Protein AF-A0A7S4PZ70-F1 (afdb_monomer_lite)

Organism: NCBI:txid311494

Radius of gyration: 19.73 Å; chains: 1; bounding box: 43×44×52 Å

Structure (mmCIF, N/CA/C/O backbone):
data_AF-A0A7S4PZ70-F1
#
_entry.id   AF-A0A7S4PZ70-F1
#
loop_
_atom_site.group_PDB
_atom_site.id
_atom_site.type_symbol
_atom_site.label_atom_id
_atom_site.label_alt_id
_atom_site.label_comp_id
_atom_site.label_asym_id
_atom_site.label_entity_id
_atom_site.label_seq_id
_atom_site.pdbx_PDB_ins_code
_atom_site.Cartn_x
_atom_site.Cartn_y
_atom_site.Cartn_z
_atom_site.occupancy
_atom_site.B_iso_or_equiv
_atom_site.auth_seq_id
_atom_site.auth_comp_id
_atom_site.auth_asym_id
_atom_site.auth_atom_id
_atom_site.pdbx_PDB_model_num
ATOM 1 N N . GLY A 1 1 ? 4.748 4.914 18.100 1.00 50.88 1 GLY A N 1
ATOM 2 C CA . GLY A 1 1 ? 3.727 4.540 19.095 1.00 50.88 1 GLY A CA 1
ATOM 3 C C . GLY A 1 1 ? 2.421 5.186 18.699 1.00 50.88 1 GLY A C 1
ATOM 4 O O . GLY A 1 1 ? 2.464 6.245 18.084 1.00 50.88 1 GLY A O 1
ATOM 5 N N . LEU A 1 2 ? 1.289 4.547 18.990 1.00 64.81 2 LEU A N 1
ATOM 6 C CA . LEU A 1 2 ? -0.028 5.144 18.752 1.00 64.81 2 LEU A CA 1
ATOM 7 C C . LEU A 1 2 ? -0.213 6.399 19.630 1.00 64.81 2 LEU A C 1
ATOM 9 O O . LEU A 1 2 ? 0.451 6.546 20.657 1.00 64.81 2 LEU A O 1
ATOM 13 N N . ALA A 1 3 ? -1.055 7.336 19.184 1.00 71.44 3 ALA A N 1
ATOM 14 C CA . ALA A 1 3 ? -1.253 8.615 19.865 1.00 71.44 3 ALA A CA 1
ATOM 15 C C . ALA A 1 3 ? -1.876 8.422 21.256 1.00 71.44 3 ALA A C 1
ATOM 17 O O . ALA A 1 3 ? -2.828 7.655 21.398 1.00 71.44 3 ALA A O 1
ATOM 18 N N . THR A 1 4 ? -1.390 9.158 22.259 1.00 78.38 4 THR A N 1
ATOM 19 C CA . THR A 1 4 ? -1.883 9.088 23.644 1.00 78.38 4 THR A CA 1
ATOM 20 C C . THR A 1 4 ? -2.514 10.400 24.102 1.00 78.38 4 THR A C 1
ATOM 22 O O . THR A 1 4 ? -1.990 11.471 23.805 1.00 78.38 4 THR A O 1
ATOM 25 N N . VAL A 1 5 ? -3.588 10.315 24.889 1.00 80.81 5 VAL A N 1
ATOM 26 C CA . VAL A 1 5 ? -4.271 11.444 25.542 1.00 80.81 5 VAL A CA 1
ATOM 27 C C . VAL A 1 5 ? -4.485 11.086 27.014 1.00 80.81 5 VAL A C 1
ATOM 29 O O . VAL A 1 5 ? -5.063 10.042 27.321 1.00 80.81 5 VAL A O 1
ATOM 32 N N . ASP A 1 6 ? -3.990 11.925 27.926 1.00 87.06 6 ASP A N 1
ATOM 33 C CA . ASP A 1 6 ? -4.005 11.704 29.384 1.00 87.06 6 ASP A CA 1
ATOM 34 C C . ASP A 1 6 ? -3.448 10.333 29.816 1.00 87.06 6 ASP A C 1
ATOM 36 O O . ASP A 1 6 ? -4.022 9.645 30.660 1.00 87.06 6 ASP A O 1
ATOM 40 N N . GLY A 1 7 ? -2.359 9.882 29.188 1.00 82.56 7 GLY A N 1
ATOM 41 C CA . GLY A 1 7 ? -1.725 8.598 29.515 1.00 82.56 7 GLY A CA 1
ATOM 42 C C . GLY A 1 7 ? -2.469 7.349 29.022 1.00 82.56 7 GLY A C 1
ATOM 43 O O . GLY A 1 7 ? -2.030 6.240 29.311 1.00 82.56 7 GLY A O 1
ATOM 44 N N . LYS A 1 8 ? -3.559 7.498 28.257 1.00 82.50 8 LYS A N 1
ATOM 45 C CA . LYS A 1 8 ? -4.256 6.398 27.567 1.00 82.50 8 LYS A CA 1
ATOM 46 C C . LYS A 1 8 ? -4.066 6.497 26.061 1.00 82.50 8 LYS A C 1
ATOM 48 O O . LYS A 1 8 ? -3.906 7.593 25.528 1.00 82.50 8 LYS A O 1
ATOM 53 N N . GLN A 1 9 ? -4.134 5.372 25.356 1.00 82.50 9 GLN A N 1
ATOM 54 C CA . GLN A 1 9 ? -4.137 5.381 23.895 1.00 82.50 9 GLN A CA 1
ATOM 55 C C . GLN A 1 9 ? -5.416 6.052 23.375 1.00 82.50 9 GLN A C 1
ATOM 57 O O . GLN A 1 9 ? -6.501 5.844 23.921 1.00 82.50 9 GLN A O 1
ATOM 62 N N . LEU A 1 10 ? -5.316 6.825 22.294 1.00 82.31 10 LEU A N 1
ATOM 63 C CA . LEU A 1 10 ? -6.430 7.587 21.723 1.00 82.31 10 LEU A CA 1
ATOM 64 C C . LEU A 1 10 ? -7.646 6.693 21.443 1.00 82.31 10 LEU A C 1
ATOM 66 O O . LEU A 1 10 ? -8.767 7.062 21.775 1.00 82.31 10 LEU A O 1
ATOM 70 N N . TYR A 1 11 ? -7.436 5.485 20.911 1.00 80.81 11 TYR A N 1
ATOM 71 C CA . TYR A 1 11 ? -8.533 4.550 20.644 1.00 80.81 11 TYR A CA 1
ATOM 72 C C . TYR A 1 11 ? -9.255 4.088 21.922 1.00 80.81 11 TYR A C 1
ATOM 74 O O . TYR A 1 11 ? -10.450 3.821 21.867 1.00 80.81 11 TYR A O 1
ATOM 82 N N . GLN A 1 12 ? -8.570 4.027 23.070 1.00 85.06 12 GLN A N 1
ATOM 83 C CA . GLN A 1 12 ? -9.193 3.687 24.356 1.00 85.06 12 GLN A CA 1
ATOM 84 C C . GLN A 1 12 ? -10.113 4.817 24.815 1.00 85.06 12 GLN A C 1
ATOM 86 O O . GLN A 1 12 ? -11.241 4.567 25.225 1.00 85.06 12 GLN A O 1
ATOM 91 N N . LYS A 1 13 ? -9.679 6.073 24.661 1.00 86.12 13 LYS A N 1
ATOM 92 C CA . LYS A 1 13 ? -10.522 7.245 24.937 1.00 86.12 13 LYS A CA 1
ATOM 93 C C . LYS A 1 13 ? -11.748 7.299 24.020 1.00 86.12 13 LYS A C 1
ATOM 95 O O . LYS A 1 13 ? -12.827 7.650 24.474 1.00 86.12 13 LYS A O 1
ATOM 100 N N . VAL A 1 14 ? -11.609 6.906 22.752 1.00 85.56 14 VAL A N 1
ATOM 101 C CA . VAL A 1 14 ? -12.745 6.796 21.817 1.00 85.56 14 VAL A CA 1
ATOM 102 C C . VAL A 1 14 ? -13.730 5.706 22.252 1.00 85.56 14 VAL A C 1
ATOM 104 O O . VAL A 1 14 ? -14.935 5.895 22.145 1.00 85.56 14 VAL A O 1
ATOM 107 N N . GLN A 1 15 ? -13.253 4.584 22.794 1.00 87.31 15 GLN A N 1
ATOM 108 C CA . GLN A 1 15 ? -14.145 3.549 23.337 1.00 87.31 15 GLN A CA 1
ATOM 109 C C . GLN A 1 15 ? -14.934 4.042 24.551 1.00 87.31 15 GLN A C 1
ATOM 111 O O . GLN A 1 15 ? -16.101 3.688 24.703 1.00 87.31 15 GLN A O 1
ATOM 116 N N . GLU A 1 16 ? -14.324 4.875 25.398 1.00 89.88 16 GLU A N 1
ATOM 117 C CA . GLU A 1 16 ? -14.974 5.448 26.584 1.00 89.88 16 GLU A CA 1
ATOM 118 C C . GLU A 1 16 ? -16.173 6.346 26.233 1.00 89.88 16 GLU A C 1
ATOM 120 O O . GLU A 1 16 ? -17.074 6.497 27.055 1.00 89.88 16 GLU A O 1
ATOM 125 N N . THR A 1 17 ? -16.244 6.891 25.012 1.00 87.50 17 THR A N 1
ATOM 126 C CA . THR A 1 17 ? -17.406 7.670 24.544 1.00 87.50 17 THR A CA 1
ATOM 127 C C . THR A 1 17 ? -18.543 6.801 23.991 1.00 87.50 1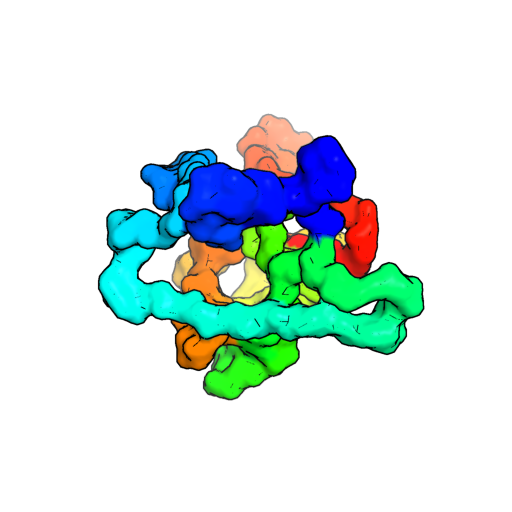7 THR A C 1
ATOM 129 O O . THR A 1 17 ? -19.578 7.328 23.587 1.00 87.50 17 THR A O 1
ATOM 132 N N . GLY A 1 18 ? -18.371 5.474 23.953 1.00 87.88 18 GLY A N 1
ATOM 133 C CA . GLY A 1 18 ? -19.313 4.532 23.340 1.00 87.88 18 GLY A CA 1
ATOM 134 C C . GLY A 1 18 ? -19.147 4.373 21.824 1.00 87.88 18 GLY A C 1
ATOM 135 O O . GLY A 1 18 ? -19.887 3.607 21.204 1.00 87.88 18 GLY A O 1
ATOM 136 N N . ALA A 1 19 ? -18.178 5.059 21.210 1.00 86.69 19 ALA A N 1
ATOM 137 C CA . ALA A 1 19 ? -17.861 4.908 19.795 1.00 86.69 19 ALA A CA 1
ATOM 138 C C . ALA A 1 19 ? -17.009 3.654 19.528 1.00 86.69 19 ALA A C 1
ATOM 140 O O . ALA A 1 19 ? -16.246 3.178 20.373 1.00 86.69 19 ALA A O 1
ATOM 141 N N . LYS A 1 20 ? -17.108 3.108 18.310 1.00 88.38 20 LYS A N 1
ATOM 142 C CA . LYS A 1 20 ? -16.241 1.999 17.889 1.00 88.38 20 LYS A CA 1
ATOM 143 C C . LYS A 1 20 ? -14.795 2.504 17.736 1.00 88.38 20 LYS A C 1
ATOM 145 O O . LYS A 1 20 ? -14.594 3.571 17.160 1.00 88.38 20 LYS A O 1
ATOM 150 N N . PRO A 1 21 ? -13.776 1.733 18.155 1.00 86.00 21 PRO A N 1
ATOM 151 C CA . PRO A 1 21 ? -12.355 2.089 18.030 1.00 86.00 21 PRO A CA 1
ATOM 152 C C . PRO A 1 21 ? -11.830 1.901 16.596 1.00 86.00 21 PRO A C 1
ATOM 154 O O . PRO A 1 21 ? -10.794 1.279 16.379 1.00 86.00 21 PRO A O 1
ATOM 157 N N . ILE A 1 22 ? -12.576 2.364 15.600 1.00 87.62 22 ILE A N 1
ATOM 158 C CA . ILE A 1 22 ? -12.203 2.279 14.190 1.00 87.62 22 ILE A CA 1
ATOM 159 C C . ILE A 1 22 ? -11.925 3.695 13.721 1.00 87.62 22 ILE A C 1
ATOM 161 O O . ILE A 1 22 ? -12.668 4.617 14.052 1.00 87.62 22 ILE A O 1
ATOM 165 N N . PHE A 1 23 ? -10.871 3.865 12.940 1.00 87.25 23 PHE A N 1
ATOM 166 C CA . PHE A 1 23 ? -10.647 5.087 12.193 1.00 87.25 23 PHE A CA 1
ATOM 167 C C . PHE A 1 23 ? -10.434 4.731 10.725 1.00 87.25 23 PHE A C 1
ATOM 169 O O . PHE A 1 23 ? -9.838 3.702 10.406 1.00 87.25 23 PHE A O 1
ATOM 176 N N . THR A 1 24 ? -10.941 5.580 9.842 1.00 88.75 24 THR A N 1
ATOM 177 C CA . THR A 1 24 ? -10.854 5.391 8.395 1.00 88.75 24 THR A CA 1
ATOM 178 C C . THR A 1 24 ? -10.304 6.658 7.773 1.00 88.75 24 THR A C 1
ATOM 180 O O . THR A 1 24 ? -10.864 7.732 7.977 1.00 88.75 24 THR A O 1
ATOM 183 N N . LEU A 1 25 ? -9.225 6.532 7.006 1.00 87.56 25 LEU A N 1
ATOM 184 C CA . LEU A 1 25 ? -8.717 7.601 6.153 1.00 87.56 25 LEU A CA 1
ATOM 185 C C . LEU A 1 25 ? -9.283 7.396 4.751 1.00 87.56 25 LEU A C 1
ATOM 187 O O . LEU A 1 25 ? -8.933 6.431 4.074 1.00 87.56 25 LEU A O 1
ATOM 191 N N . ALA A 1 26 ? -10.194 8.273 4.347 1.00 85.81 26 ALA A N 1
ATOM 192 C CA . ALA A 1 26 ? -10.862 8.218 3.056 1.00 85.81 26 ALA A CA 1
ATOM 193 C C . ALA A 1 26 ? -10.349 9.362 2.169 1.00 85.81 26 ALA A C 1
ATOM 195 O O . ALA A 1 26 ? -10.495 10.524 2.551 1.00 85.81 26 ALA A O 1
ATOM 196 N N . PRO A 1 27 ? -9.759 9.082 0.996 1.00 77.81 27 PRO A N 1
ATOM 197 C CA . PRO A 1 27 ? -9.453 10.124 0.023 1.00 77.81 27 PRO A CA 1
ATOM 198 C C . PRO A 1 27 ? -10.749 10.793 -0.450 1.00 77.81 27 PRO A C 1
ATOM 200 O O . PRO A 1 27 ? -11.696 10.104 -0.826 1.00 77.81 27 PRO A O 1
ATOM 203 N N . THR A 1 28 ? -10.794 12.124 -0.454 1.00 76.44 28 THR A N 1
ATOM 204 C CA . THR A 1 28 ? -11.951 12.907 -0.935 1.00 76.44 28 THR A CA 1
ATOM 205 C C . THR A 1 28 ? -11.661 13.667 -2.226 1.00 76.44 28 THR A C 1
ATOM 207 O O . THR A 1 28 ? -12.578 14.198 -2.846 1.00 76.44 28 THR A O 1
ATOM 210 N N . GLY A 1 29 ? -10.400 13.694 -2.665 1.00 67.94 29 GLY A N 1
ATOM 211 C CA . GLY A 1 29 ? -9.970 14.362 -3.887 1.00 67.94 29 GLY A CA 1
ATOM 212 C C . GLY A 1 29 ? -8.459 14.274 -4.102 1.00 67.94 29 GLY A C 1
ATOM 213 O O . GLY A 1 29 ? -7.744 13.552 -3.403 1.00 67.94 29 GLY A O 1
ATOM 214 N N . LEU A 1 30 ? -7.948 15.032 -5.075 1.00 63.94 30 LEU A N 1
ATOM 215 C CA . LEU A 1 30 ? -6.508 15.166 -5.306 1.00 63.94 30 LEU A CA 1
ATOM 216 C C . LEU A 1 30 ? -5.866 15.895 -4.116 1.00 63.94 30 LEU A C 1
ATOM 218 O O . LEU A 1 30 ? -5.975 17.112 -4.015 1.00 63.94 30 LEU A O 1
ATOM 222 N N . ARG A 1 31 ? -5.146 15.147 -3.266 1.00 68.38 31 ARG A N 1
ATOM 223 C CA . ARG A 1 31 ? -4.450 15.629 -2.049 1.00 68.38 31 ARG A CA 1
ATOM 224 C C . ARG A 1 31 ? -5.355 16.014 -0.876 1.00 68.38 31 ARG A C 1
ATOM 226 O O . ARG A 1 31 ? -4.889 16.665 0.054 1.00 68.38 31 ARG A O 1
ATOM 233 N N . GLU A 1 32 ? -6.605 15.575 -0.892 1.00 77.56 32 GLU A N 1
ATOM 234 C CA . GLU A 1 32 ? -7.534 15.759 0.222 1.00 77.56 32 GLU A CA 1
ATOM 235 C C . GLU A 1 32 ? -7.982 14.401 0.757 1.00 77.56 32 GLU A C 1
ATOM 237 O O . GLU A 1 32 ? -8.240 13.467 -0.009 1.00 77.56 32 GLU A O 1
ATOM 242 N N . ALA A 1 33 ? -8.066 14.291 2.079 1.00 82.94 33 ALA A N 1
ATOM 243 C CA . ALA A 1 33 ? -8.563 13.108 2.757 1.00 82.94 33 ALA A CA 1
ATOM 244 C C . ALA A 1 33 ? -9.305 13.500 4.034 1.00 82.94 33 ALA A C 1
ATOM 246 O O . ALA A 1 33 ? -8.956 14.476 4.701 1.00 82.94 33 ALA A O 1
ATOM 247 N N . THR A 1 34 ? -10.300 12.702 4.399 1.00 86.62 34 THR A N 1
ATOM 248 C CA . THR A 1 34 ? -11.038 12.816 5.655 1.00 86.62 34 THR A CA 1
ATOM 249 C C . THR A 1 34 ? -10.678 11.671 6.588 1.00 86.62 34 THR A C 1
ATOM 251 O O . THR A 1 34 ? -10.520 10.521 6.176 1.00 86.62 34 THR A O 1
ATOM 254 N N . LEU A 1 35 ? -10.573 11.988 7.878 1.00 86.94 35 LEU A N 1
ATOM 255 C CA . LEU A 1 35 ? -10.469 11.004 8.948 1.00 86.94 35 LEU A CA 1
ATOM 256 C C . LEU A 1 35 ? -11.858 10.797 9.558 1.00 86.94 35 LEU A C 1
ATOM 258 O O . LEU A 1 35 ? -12.396 11.693 10.204 1.00 86.94 35 LEU A O 1
ATOM 262 N N . HIS A 1 36 ? -12.428 9.613 9.369 1.00 87.19 36 HIS A N 1
ATOM 263 C CA . HIS A 1 36 ? -13.675 9.198 10.004 1.00 87.19 36 HIS A CA 1
ATOM 264 C C . HIS A 1 36 ? -13.375 8.384 11.257 1.00 87.19 36 HIS A C 1
ATOM 266 O O . HIS A 1 36 ? -12.448 7.576 11.265 1.00 87.19 36 HIS A O 1
ATOM 272 N N . MET A 1 37 ? -14.178 8.568 12.301 1.00 86.81 37 MET A N 1
ATOM 273 C CA . MET A 1 37 ? -14.070 7.839 13.562 1.00 86.81 37 MET A CA 1
ATOM 274 C C . MET A 1 37 ? -15.339 7.016 13.789 1.00 86.81 37 MET A C 1
ATOM 276 O O . MET A 1 37 ? -16.446 7.509 13.604 1.00 86.81 37 MET A O 1
ATOM 280 N N . GLY A 1 38 ? -15.182 5.759 14.198 1.00 87.94 38 GLY A N 1
ATOM 281 C CA . GLY A 1 38 ? -16.275 4.848 14.537 1.00 87.94 38 GLY A CA 1
ATOM 282 C C . GLY A 1 38 ? -16.843 4.036 13.374 1.00 87.94 38 GLY A C 1
ATOM 283 O O . GLY A 1 38 ? -17.558 3.060 13.613 1.00 87.94 38 GLY A O 1
ATOM 284 N N . GLU A 1 39 ? -16.510 4.374 12.130 1.00 89.25 39 GLU A N 1
ATOM 285 C CA . GLU A 1 39 ? -17.089 3.729 10.953 1.00 89.25 39 GLU A CA 1
ATOM 286 C C . GLU A 1 39 ? -16.168 3.721 9.727 1.00 89.25 39 GLU A C 1
ATOM 288 O O . GLU A 1 39 ? -15.192 4.469 9.638 1.00 89.25 39 GLU A O 1
ATOM 293 N N . VAL A 1 40 ? -16.519 2.857 8.769 1.00 90.56 40 VAL A N 1
ATOM 294 C CA . VAL A 1 40 ? -15.989 2.861 7.401 1.00 90.56 40 VAL A CA 1
ATOM 295 C C . VAL A 1 40 ? -17.096 3.429 6.500 1.00 90.56 40 VAL A C 1
ATOM 297 O O . VAL A 1 40 ? -18.113 2.749 6.312 1.00 90.56 40 VAL A O 1
ATOM 300 N N . PRO A 1 41 ? -16.961 4.659 5.972 1.00 89.94 41 PRO A N 1
ATOM 301 C CA . PRO A 1 41 ? -18.031 5.317 5.227 1.00 89.94 41 PRO A CA 1
ATOM 302 C C . PRO A 1 41 ? -18.350 4.536 3.951 1.00 89.94 41 PRO A C 1
ATOM 304 O O . PRO A 1 41 ? -17.477 4.317 3.120 1.00 89.94 41 PRO A O 1
ATOM 307 N N . LYS A 1 42 ? -19.610 4.136 3.741 1.00 88.06 42 LYS A N 1
ATOM 308 C CA . LYS A 1 42 ? -19.997 3.322 2.566 1.00 88.06 42 LYS A CA 1
ATOM 309 C C . LYS A 1 42 ? -19.703 3.990 1.217 1.00 88.06 42 LYS A C 1
ATOM 311 O O . LYS A 1 42 ? -19.554 3.288 0.229 1.00 88.06 42 LYS A O 1
ATOM 316 N N . GLY A 1 43 ? -19.642 5.322 1.178 1.00 87.25 43 GLY A N 1
ATOM 317 C CA . GLY A 1 43 ? -19.328 6.086 -0.031 1.00 87.25 43 GLY A CA 1
ATOM 318 C C . GLY A 1 43 ? -17.833 6.215 -0.336 1.00 87.25 43 GLY A C 1
ATOM 319 O O . GLY A 1 43 ? -17.494 6.783 -1.366 1.00 87.25 43 GLY A O 1
ATOM 320 N N . SER A 1 44 ? -16.938 5.729 0.534 1.00 85.44 44 SER A N 1
ATOM 321 C CA . SER A 1 44 ? -15.487 5.863 0.343 1.00 85.44 44 SER A CA 1
ATOM 322 C C . SER A 1 44 ? -14.835 4.663 -0.352 1.00 85.44 44 SER A C 1
ATOM 324 O O . SER A 1 44 ? -13.610 4.617 -0.451 1.00 85.44 44 SER A O 1
ATOM 326 N N . TYR A 1 45 ? -15.613 3.658 -0.766 1.00 86.12 45 TYR A N 1
ATOM 327 C CA . TYR A 1 45 ? -15.111 2.447 -1.415 1.00 86.12 45 TYR A CA 1
ATOM 328 C C . TYR A 1 45 ? -16.171 1.803 -2.318 1.00 86.12 45 TYR A C 1
ATOM 330 O O . TYR A 1 45 ? -17.368 1.876 -2.049 1.00 86.12 45 TYR A O 1
ATOM 338 N N . GLU A 1 46 ? -15.721 1.108 -3.363 1.00 88.25 46 GLU A N 1
ATOM 339 C CA . GLU A 1 46 ? -16.605 0.340 -4.244 1.00 88.25 46 GLU A CA 1
ATOM 340 C C . GLU A 1 46 ? -17.218 -0.874 -3.518 1.00 88.25 46 GLU A C 1
ATOM 342 O O . GLU A 1 46 ? -16.510 -1.563 -2.769 1.00 88.25 46 GLU A O 1
ATOM 347 N N . PRO A 1 47 ? -18.496 -1.221 -3.744 1.00 89.31 47 PRO A N 1
ATOM 348 C CA . PRO A 1 47 ? -19.103 -2.412 -3.153 1.00 89.31 47 PRO A CA 1
ATOM 349 C C . PRO A 1 47 ? -18.279 -3.686 -3.406 1.00 89.31 47 PRO A C 1
ATOM 351 O O . PRO A 1 47 ? -17.857 -3.969 -4.524 1.00 89.31 47 PRO A O 1
ATOM 354 N N . GLY A 1 48 ? -18.018 -4.462 -2.348 1.00 87.94 48 GLY A N 1
ATOM 355 C CA . GLY A 1 48 ? -17.201 -5.682 -2.432 1.00 87.94 48 GLY A CA 1
ATOM 356 C C . GLY A 1 48 ? -15.699 -5.438 -2.646 1.00 87.94 48 GLY A C 1
ATOM 357 O O . GLY A 1 48 ? -14.959 -6.383 -2.928 1.00 87.94 48 GLY A O 1
ATOM 358 N N . SER A 1 49 ? -15.225 -4.191 -2.532 1.00 86.12 49 SER A N 1
ATOM 359 C CA . SER A 1 49 ? -13.798 -3.860 -2.645 1.00 86.12 49 SER A CA 1
ATOM 360 C C . SER A 1 49 ? -13.027 -3.898 -1.322 1.00 86.12 49 SER A C 1
ATOM 362 O O . SER A 1 49 ? -11.819 -4.134 -1.333 1.00 86.12 49 SER A O 1
ATOM 364 N N . LEU A 1 50 ? -13.729 -3.733 -0.196 1.00 90.31 50 LEU A N 1
ATOM 365 C CA . LEU A 1 50 ? -13.150 -3.738 1.145 1.00 90.31 50 LEU A CA 1
ATOM 366 C C . LEU A 1 50 ? -12.663 -5.139 1.539 1.00 90.31 50 LEU A C 1
ATOM 368 O O . LEU A 1 50 ? -13.415 -6.112 1.467 1.00 90.31 50 LEU A O 1
ATOM 372 N N . VAL A 1 51 ? -11.419 -5.222 2.006 1.00 91.25 51 VAL A N 1
ATOM 373 C CA . VAL A 1 51 ? -10.814 -6.441 2.555 1.00 91.25 51 VAL A CA 1
ATOM 374 C C . VAL A 1 51 ? -10.235 -6.155 3.931 1.00 91.25 51 VAL A C 1
ATOM 376 O O . VAL A 1 51 ? -9.715 -5.068 4.178 1.00 91.25 51 VAL A O 1
ATOM 379 N N . TRP A 1 52 ? -10.310 -7.144 4.815 1.00 90.75 52 TRP A N 1
ATOM 380 C CA . TRP A 1 52 ? -9.716 -7.088 6.145 1.00 90.75 52 TRP A CA 1
ATOM 381 C C . TRP A 1 52 ? -8.493 -7.994 6.193 1.00 90.75 52 TRP A C 1
ATOM 383 O O . TRP A 1 52 ? -8.487 -9.076 5.603 1.00 90.75 52 TRP A O 1
ATOM 393 N N . VAL A 1 53 ? -7.455 -7.540 6.887 1.00 89.75 53 VAL A N 1
ATOM 394 C CA . VAL A 1 53 ? -6.241 -8.315 7.140 1.00 89.75 53 VAL A CA 1
ATOM 395 C C . VAL A 1 53 ? -5.959 -8.261 8.626 1.00 89.75 53 VAL A C 1
ATOM 397 O O . VAL A 1 53 ? -5.978 -7.183 9.222 1.00 89.75 53 VAL A O 1
ATOM 400 N N . ASP A 1 54 ? -5.682 -9.419 9.210 1.00 87.38 54 ASP A N 1
ATOM 401 C CA . ASP A 1 54 ? -5.298 -9.492 10.608 1.00 87.38 54 ASP A CA 1
ATOM 402 C C . ASP A 1 54 ? -3.911 -8.874 10.797 1.00 87.38 54 ASP A C 1
ATOM 404 O O . ASP A 1 54 ? -2.927 -9.301 10.189 1.00 87.38 54 AS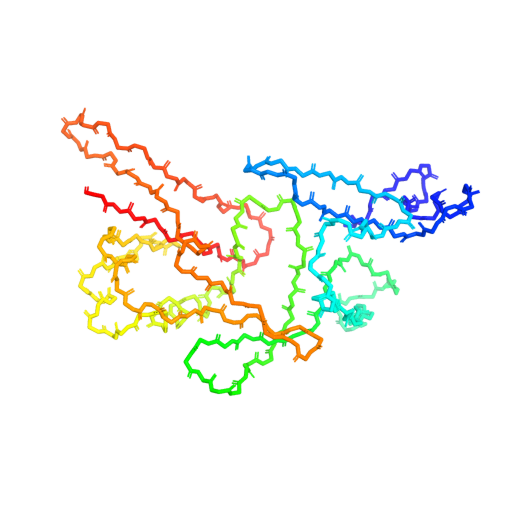P A O 1
ATOM 408 N N . ALA A 1 55 ? -3.836 -7.858 11.657 1.00 80.81 55 ALA A N 1
ATOM 409 C CA . ALA A 1 55 ? -2.572 -7.296 12.107 1.00 80.81 55 ALA A CA 1
ATOM 410 C C . ALA A 1 55 ? -1.994 -8.206 13.208 1.00 80.81 55 ALA A C 1
ATOM 412 O O . ALA A 1 55 ? -2.598 -8.305 14.288 1.00 80.81 55 ALA A O 1
ATOM 413 N N . PRO A 1 56 ? -0.866 -8.899 12.964 1.00 74.06 56 PRO A N 1
ATOM 414 C CA . PRO A 1 56 ? -0.286 -9.791 13.949 1.00 74.06 56 PRO A CA 1
ATOM 415 C C . PRO A 1 56 ? 0.181 -8.999 15.179 1.00 74.06 56 PRO A C 1
ATOM 417 O O . PRO A 1 56 ? 0.533 -7.819 15.076 1.00 74.06 56 PRO A O 1
ATOM 420 N N . PRO A 1 57 ? 0.196 -9.626 16.365 1.00 67.31 57 PRO A N 1
ATOM 421 C CA . PRO A 1 57 ? 0.906 -9.061 17.504 1.00 67.31 57 PRO A CA 1
ATOM 422 C C . PRO A 1 57 ? 2.394 -8.881 17.156 1.00 67.31 57 PRO A C 1
ATOM 424 O O . PRO A 1 57 ? 2.938 -9.628 16.342 1.00 67.31 57 PRO A O 1
ATOM 427 N N . ARG A 1 58 ? 3.046 -7.884 17.769 1.00 59.31 58 ARG A N 1
ATOM 428 C CA . ARG A 1 58 ? 4.493 -7.664 17.629 1.00 59.31 58 ARG A CA 1
ATOM 429 C C . ARG A 1 58 ? 5.246 -8.952 17.984 1.00 59.31 58 ARG A C 1
ATOM 431 O O . ARG A 1 58 ? 4.887 -9.602 18.966 1.00 59.31 58 ARG A O 1
ATOM 438 N N . ASP A 1 59 ? 6.264 -9.302 17.196 1.00 55.28 59 ASP A N 1
ATOM 439 C CA . ASP A 1 59 ? 7.107 -10.465 17.475 1.00 55.28 59 ASP A CA 1
ATOM 440 C C . ASP A 1 59 ? 7.788 -10.280 18.850 1.00 55.28 59 ASP A C 1
ATOM 442 O O . ASP A 1 59 ? 8.520 -9.301 19.044 1.00 55.28 59 ASP A O 1
ATOM 446 N N . PRO A 1 60 ? 7.550 -11.175 19.829 1.00 50.66 60 PRO A N 1
ATOM 447 C CA . PRO A 1 60 ? 8.173 -11.093 21.148 1.00 50.66 60 PRO A CA 1
ATOM 448 C C . PRO A 1 60 ? 9.707 -11.228 21.116 1.00 50.66 60 PRO A C 1
ATOM 450 O O . PRO A 1 60 ? 10.358 -10.932 22.120 1.00 50.66 60 PRO A O 1
ATOM 453 N N . HIS A 1 61 ? 10.304 -11.640 19.993 1.00 51.88 61 HIS A N 1
ATOM 454 C CA . HIS A 1 61 ? 11.753 -11.729 19.815 1.00 51.88 61 HIS A CA 1
ATOM 455 C C . HIS A 1 61 ? 12.433 -10.390 19.461 1.00 51.88 61 HIS A C 1
ATOM 457 O O . HIS A 1 61 ? 13.658 -10.306 19.529 1.00 51.88 61 HIS A O 1
ATOM 463 N N . GLU A 1 62 ? 11.681 -9.317 19.178 1.00 53.97 62 GLU A N 1
ATOM 464 C CA . GLU A 1 62 ? 12.214 -7.968 18.887 1.00 53.97 62 GLU A CA 1
ATOM 465 C C . GLU A 1 62 ? 12.413 -7.075 20.134 1.00 53.97 62 GLU A C 1
ATOM 467 O O . GLU A 1 62 ? 12.304 -5.844 20.070 1.00 53.97 62 GLU A O 1
ATOM 472 N N . GLY A 1 63 ? 12.729 -7.682 21.279 1.00 44.25 63 GLY A N 1
ATOM 473 C CA . GLY A 1 63 ? 13.078 -6.976 22.515 1.00 44.25 63 GLY A CA 1
ATOM 474 C C . GLY A 1 63 ? 11.960 -6.959 23.559 1.00 44.25 63 GLY A C 1
ATOM 475 O O . GLY A 1 63 ? 10.780 -6.787 23.262 1.00 44.25 63 GLY A O 1
ATOM 476 N N . ALA A 1 64 ? 12.366 -7.175 24.811 1.00 42.41 64 ALA A N 1
ATOM 477 C CA . ALA A 1 64 ? 11.490 -7.400 25.949 1.00 42.41 64 ALA A CA 1
ATOM 478 C C . ALA A 1 64 ? 10.667 -6.160 26.332 1.00 42.41 64 ALA A C 1
ATOM 480 O O . ALA A 1 64 ? 11.211 -5.072 26.508 1.00 42.41 64 ALA A O 1
ATOM 481 N N . GLY A 1 65 ? 9.372 -6.377 26.577 1.00 42.38 65 GLY A N 1
ATOM 482 C CA . GLY A 1 65 ? 8.553 -5.464 27.375 1.00 42.38 65 GLY A CA 1
ATOM 483 C C . GLY A 1 65 ? 7.446 -4.742 26.618 1.00 42.38 65 GLY A C 1
ATOM 484 O O . GLY A 1 65 ? 7.421 -3.519 26.614 1.00 42.38 65 GLY A O 1
ATOM 485 N N . SER A 1 66 ? 6.529 -5.488 25.997 1.00 45.78 66 SER A N 1
ATOM 486 C CA . SER A 1 66 ? 5.074 -5.232 25.968 1.00 45.78 66 SER A CA 1
ATOM 487 C C . SER A 1 66 ? 4.441 -5.873 24.729 1.00 45.78 66 SER A C 1
ATOM 489 O O . SER A 1 66 ? 4.969 -5.800 23.624 1.00 45.78 66 SER A O 1
ATOM 491 N N . PHE A 1 67 ? 3.264 -6.478 24.900 1.00 47.56 67 PHE A N 1
ATOM 492 C CA . PHE A 1 67 ? 2.391 -6.940 23.810 1.00 47.56 67 PHE A CA 1
ATOM 493 C C . PHE A 1 67 ? 1.733 -5.762 23.058 1.00 47.56 67 PHE A C 1
ATOM 495 O O . PHE A 1 67 ? 0.593 -5.855 22.596 1.00 47.56 67 PHE A O 1
ATOM 502 N N . GLU A 1 68 ? 2.404 -4.613 22.971 1.00 53.62 68 GLU A N 1
ATOM 503 C CA . GLU A 1 68 ? 1.833 -3.414 22.379 1.00 53.62 68 GLU A CA 1
ATOM 504 C C . GLU A 1 68 ? 1.936 -3.465 20.856 1.00 53.62 68 GLU A C 1
ATOM 506 O O . GLU A 1 68 ? 3.013 -3.479 20.257 1.00 53.62 68 GLU A O 1
ATOM 511 N N . ARG A 1 69 ? 0.763 -3.466 20.214 1.00 59.59 69 ARG A N 1
ATOM 512 C CA . ARG A 1 69 ? 0.608 -3.195 18.784 1.00 59.59 69 ARG A CA 1
ATOM 513 C C . ARG A 1 69 ? 0.989 -1.735 18.541 1.00 59.59 69 ARG A C 1
ATOM 515 O O . ARG A 1 69 ? 0.145 -0.848 18.615 1.00 59.59 69 ARG A O 1
ATOM 522 N N . SER A 1 70 ? 2.271 -1.463 18.322 1.00 58.97 70 SER A N 1
ATOM 523 C CA . SER A 1 70 ? 2.760 -0.086 18.196 1.00 58.97 70 SER A CA 1
ATOM 524 C C . SER A 1 70 ? 2.652 0.483 16.778 1.00 58.97 70 SER A C 1
ATOM 526 O O . SER A 1 70 ? 2.770 1.700 16.622 1.00 58.97 70 SER A O 1
ATOM 528 N N . PHE A 1 71 ? 2.433 -0.372 15.770 1.00 68.69 71 PHE A N 1
ATOM 529 C CA . PHE A 1 71 ? 2.425 -0.019 14.347 1.00 68.69 71 PHE A CA 1
ATOM 530 C C . PHE A 1 71 ? 1.343 -0.778 13.566 1.00 68.69 71 PHE A C 1
ATOM 532 O O . PHE A 1 71 ? 0.994 -1.906 13.917 1.00 68.69 71 PHE A O 1
ATOM 539 N N . TRP A 1 72 ? 0.857 -0.178 12.474 1.00 78.81 72 TRP A N 1
ATOM 540 C CA . TRP A 1 72 ? -0.071 -0.796 11.517 1.00 78.81 72 TRP A CA 1
ATOM 541 C C . TRP A 1 72 ? 0.685 -1.730 10.571 1.00 78.81 72 TRP A C 1
ATOM 543 O O . TRP A 1 72 ? 0.800 -1.473 9.375 1.00 78.81 72 TRP A O 1
ATOM 553 N N . ALA A 1 73 ? 1.264 -2.789 11.134 1.00 82.56 73 ALA A N 1
ATOM 554 C CA . ALA A 1 73 ? 1.987 -3.794 10.375 1.00 82.56 73 ALA A CA 1
ATOM 555 C C . ALA A 1 73 ? 1.047 -4.937 9.968 1.00 82.56 73 ALA A C 1
ATOM 557 O O . ALA A 1 73 ? 0.345 -5.491 10.815 1.00 82.56 73 ALA A O 1
ATOM 558 N N . VAL A 1 74 ? 1.045 -5.312 8.689 1.00 85.69 74 VAL A N 1
ATOM 559 C CA . VAL A 1 74 ? 0.200 -6.391 8.158 1.00 85.69 74 VAL A CA 1
ATOM 560 C C . VAL A 1 74 ? 0.989 -7.320 7.233 1.00 85.69 74 VAL A C 1
ATOM 562 O O . VAL A 1 74 ? 1.832 -6.858 6.459 1.00 85.69 74 VAL A O 1
ATOM 565 N N . PRO A 1 75 ? 0.747 -8.640 7.283 1.00 88.75 75 PRO A N 1
ATOM 566 C CA . PRO A 1 75 ? 1.329 -9.569 6.331 1.00 88.75 75 PRO A CA 1
ATOM 567 C C . PRO A 1 75 ? 0.660 -9.417 4.963 1.00 88.75 75 PRO A C 1
ATOM 569 O O . PRO A 1 75 ? -0.536 -9.145 4.848 1.00 88.75 75 PRO A O 1
ATOM 572 N N . GLY A 1 76 ? 1.425 -9.663 3.907 1.00 91.12 76 GLY A N 1
ATOM 573 C CA . GLY A 1 76 ? 0.895 -9.713 2.555 1.00 91.12 76 GLY A CA 1
ATOM 574 C C . GLY A 1 76 ? 1.912 -10.247 1.562 1.00 91.12 76 GLY A C 1
ATOM 575 O O . GLY A 1 76 ? 2.827 -10.995 1.911 1.00 91.12 76 GLY A O 1
ATOM 576 N N . GLY A 1 77 ? 1.752 -9.866 0.300 1.00 92.62 77 GLY A N 1
ATOM 577 C CA . GLY A 1 77 ? 2.719 -10.196 -0.733 1.00 92.62 77 GLY A CA 1
ATOM 578 C C . GLY A 1 77 ? 2.901 -9.106 -1.776 1.00 92.62 77 GLY A C 1
ATOM 579 O O . GLY A 1 77 ? 2.018 -8.286 -2.000 1.00 92.62 77 GLY A O 1
ATOM 580 N N . VAL A 1 78 ? 4.049 -9.133 -2.445 1.00 92.38 78 VAL A N 1
ATOM 581 C CA . VAL A 1 78 ? 4.372 -8.265 -3.582 1.00 92.38 78 VAL A CA 1
ATOM 582 C C . VAL A 1 78 ? 4.614 -9.112 -4.824 1.00 92.38 78 VAL A C 1
ATOM 584 O O . VAL A 1 78 ? 5.315 -10.125 -4.779 1.00 92.38 78 VAL A O 1
ATOM 587 N N . ALA A 1 79 ? 4.062 -8.689 -5.957 1.00 92.75 79 ALA A N 1
ATOM 588 C CA . ALA A 1 79 ? 4.334 -9.293 -7.252 1.00 92.75 79 ALA A CA 1
ATOM 589 C C . ALA A 1 79 ? 4.385 -8.235 -8.355 1.00 92.75 79 ALA A C 1
ATOM 591 O O . ALA A 1 79 ? 3.573 -7.324 -8.364 1.00 92.75 79 ALA A O 1
ATOM 592 N N . ILE A 1 80 ? 5.285 -8.394 -9.324 1.00 90.12 80 ILE A N 1
ATOM 593 C CA . ILE A 1 80 ? 5.280 -7.589 -10.556 1.00 90.12 80 ILE A CA 1
ATOM 594 C C . ILE A 1 80 ? 5.044 -8.544 -11.727 1.00 90.12 80 ILE A C 1
ATOM 596 O O . ILE A 1 80 ? 3.929 -8.674 -12.223 1.00 90.12 80 ILE A O 1
ATOM 600 N N . THR A 1 81 ? 6.059 -9.341 -12.063 1.00 88.62 81 THR A N 1
ATOM 601 C CA . THR A 1 81 ? 6.026 -10.295 -13.184 1.00 88.62 81 THR A CA 1
ATOM 602 C C . THR A 1 81 ? 5.632 -11.717 -12.782 1.00 88.62 81 THR A C 1
ATOM 604 O O . THR A 1 81 ? 5.095 -12.467 -13.593 1.00 88.62 81 THR A O 1
ATOM 607 N N . LYS A 1 82 ? 5.884 -12.118 -11.529 1.00 87.94 82 LYS A N 1
ATOM 608 C CA . LYS A 1 82 ? 5.640 -13.493 -11.062 1.00 87.94 82 LYS A CA 1
ATOM 609 C C . LYS A 1 82 ? 4.157 -13.741 -10.770 1.00 87.94 82 LYS A C 1
ATOM 611 O O . LYS A 1 82 ? 3.533 -12.892 -10.137 1.00 87.94 82 LYS A O 1
ATOM 616 N N . PRO A 1 83 ? 3.593 -14.915 -11.112 1.00 88.62 83 PRO A N 1
ATOM 617 C CA . PRO A 1 83 ? 2.201 -15.232 -10.791 1.00 88.62 83 PRO A CA 1
ATOM 618 C C . PRO A 1 83 ? 1.973 -15.310 -9.275 1.00 88.62 83 PRO A C 1
ATOM 620 O O . PRO A 1 83 ? 1.024 -14.717 -8.764 1.00 88.62 83 PRO A O 1
ATOM 623 N N . LYS A 1 84 ? 2.889 -15.966 -8.549 1.00 93.88 84 LYS A N 1
ATOM 624 C CA . LYS A 1 84 ? 2.858 -16.076 -7.087 1.00 93.88 84 LYS A CA 1
ATOM 625 C C . LYS A 1 84 ? 3.551 -14.867 -6.431 1.00 93.88 84 LYS A C 1
ATOM 627 O O . LYS A 1 84 ? 4.725 -14.635 -6.735 1.00 93.88 84 LYS A O 1
ATOM 632 N N . PRO A 1 85 ? 2.877 -14.134 -5.524 1.00 93.88 85 PRO A N 1
ATOM 633 C CA . PRO A 1 85 ? 3.495 -13.050 -4.767 1.00 93.88 85 PRO A CA 1
ATOM 634 C C . PRO A 1 85 ? 4.596 -13.537 -3.824 1.00 93.88 85 PRO A C 1
ATOM 636 O O . PRO A 1 85 ? 4.489 -14.610 -3.227 1.00 93.88 85 PRO A O 1
ATOM 639 N N . ALA A 1 86 ? 5.645 -12.730 -3.682 1.00 92.38 86 ALA A N 1
ATOM 640 C CA . ALA A 1 86 ? 6.650 -12.909 -2.645 1.00 92.38 86 ALA A CA 1
ATOM 641 C C . ALA A 1 86 ? 6.073 -12.426 -1.304 1.00 92.38 86 ALA A C 1
ATOM 643 O O . ALA A 1 86 ? 5.542 -11.315 -1.273 1.00 92.38 86 ALA A O 1
ATOM 644 N N . PRO A 1 87 ? 6.146 -13.222 -0.223 1.00 91.88 87 PRO A N 1
ATOM 645 C CA . PRO A 1 87 ? 5.615 -12.822 1.075 1.00 91.88 87 PRO A CA 1
ATOM 646 C C . PRO A 1 87 ? 6.435 -11.669 1.657 1.00 91.88 87 PRO A C 1
ATOM 648 O O . PRO A 1 87 ? 7.666 -11.704 1.623 1.00 91.88 87 PRO A O 1
ATOM 651 N N . VAL A 1 88 ? 5.751 -10.661 2.193 1.00 89.38 88 VAL A N 1
ATOM 652 C CA . VAL A 1 88 ? 6.362 -9.501 2.853 1.00 89.38 88 VAL A CA 1
ATOM 653 C C . VAL A 1 88 ? 5.498 -9.035 4.026 1.00 89.38 88 VAL A C 1
ATOM 655 O O . VAL A 1 88 ? 4.309 -9.353 4.102 1.00 89.38 88 VAL A O 1
ATOM 658 N N . GLN A 1 89 ? 6.093 -8.256 4.924 1.00 86.06 89 GLN A N 1
ATOM 659 C CA . GLN A 1 89 ? 5.374 -7.496 5.940 1.00 86.06 89 GLN A CA 1
ATOM 660 C C . GLN A 1 89 ? 5.305 -6.038 5.490 1.00 86.06 89 GLN A C 1
ATOM 662 O O . GLN A 1 89 ? 6.323 -5.460 5.113 1.00 86.06 89 GLN A O 1
ATOM 667 N N . PHE A 1 90 ? 4.109 -5.464 5.501 1.00 86.44 90 PHE A N 1
ATOM 668 C CA . PHE A 1 90 ? 3.882 -4.062 5.178 1.00 86.44 90 PHE A CA 1
ATOM 669 C C . PHE A 1 90 ? 3.711 -3.264 6.456 1.00 86.44 90 PHE A C 1
ATOM 671 O O . PHE A 1 90 ? 2.974 -3.688 7.342 1.00 86.44 90 PHE A O 1
ATOM 678 N N . LEU A 1 91 ? 4.331 -2.092 6.509 1.00 85.69 91 LEU A N 1
ATOM 679 C CA . LEU A 1 91 ? 3.973 -1.036 7.442 1.00 85.69 91 LEU A CA 1
ATOM 680 C C . LEU A 1 91 ? 3.037 -0.064 6.717 1.00 85.69 91 LEU A C 1
ATOM 682 O O . LEU A 1 91 ? 3.411 0.503 5.693 1.00 85.69 91 LEU A O 1
ATOM 686 N N . VAL A 1 92 ? 1.820 0.113 7.226 1.00 83.88 92 VAL A N 1
ATOM 687 C CA . VAL A 1 92 ? 0.890 1.131 6.727 1.00 83.88 92 VAL A CA 1
ATOM 688 C C . VAL A 1 92 ? 1.167 2.425 7.479 1.00 83.88 92 VAL A C 1
ATOM 690 O O . VAL A 1 92 ? 0.844 2.549 8.661 1.00 83.88 92 VAL A O 1
ATOM 693 N N . ASP A 1 93 ? 1.785 3.379 6.794 1.00 80.12 93 ASP A N 1
ATOM 694 C CA . ASP A 1 93 ? 2.151 4.668 7.366 1.00 80.12 93 ASP A CA 1
ATOM 695 C C . ASP A 1 93 ? 1.577 5.817 6.536 1.00 80.12 93 ASP A C 1
ATOM 697 O O . ASP A 1 93 ? 1.810 5.923 5.336 1.00 80.12 93 ASP A O 1
ATOM 701 N N . THR A 1 94 ? 0.818 6.684 7.199 1.00 76.75 94 THR A N 1
ATOM 702 C CA . THR A 1 94 ? 0.232 7.892 6.604 1.00 76.75 94 THR A CA 1
ATOM 703 C C . THR A 1 94 ? 1.070 9.137 6.887 1.00 76.75 94 THR A C 1
ATOM 705 O O . THR A 1 94 ? 0.726 10.216 6.415 1.00 76.75 94 THR A O 1
ATOM 708 N N . GLY A 1 95 ? 2.121 9.017 7.704 1.00 74.81 95 GLY A N 1
ATOM 709 C CA . GLY A 1 95 ? 3.069 10.086 8.013 1.00 74.81 95 GLY A CA 1
ATOM 710 C C . GLY A 1 95 ? 4.206 10.211 6.997 1.00 74.81 95 GLY A C 1
ATOM 711 O O . GLY A 1 95 ? 4.894 11.231 6.990 1.00 74.81 95 GLY A O 1
ATOM 712 N N . SER A 1 96 ? 4.392 9.209 6.136 1.00 70.00 96 SER A N 1
ATOM 713 C CA . SER A 1 96 ? 5.382 9.227 5.061 1.00 70.00 96 SER A CA 1
ATOM 714 C C . SER A 1 96 ? 4.869 9.994 3.838 1.00 70.00 96 SER A C 1
ATOM 716 O O . SER A 1 96 ? 3.765 9.760 3.352 1.00 70.00 96 SER A O 1
ATOM 718 N N . ASP A 1 97 ? 5.693 10.898 3.305 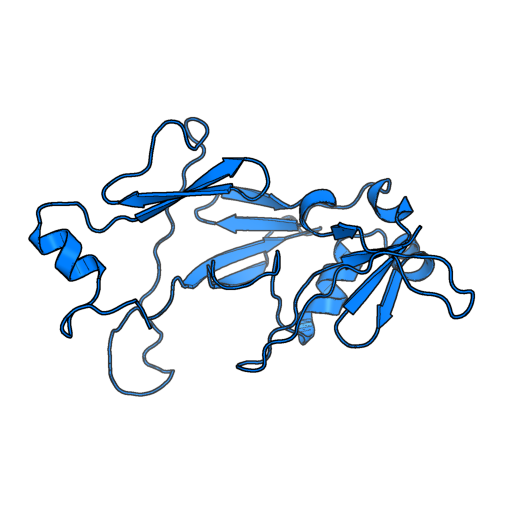1.00 63.56 97 ASP A N 1
ATOM 719 C CA . ASP A 1 97 ? 5.387 11.735 2.134 1.00 63.56 97 ASP A CA 1
ATOM 720 C C . ASP A 1 97 ? 5.642 11.034 0.784 1.00 63.56 97 ASP A C 1
ATOM 722 O O . ASP A 1 97 ? 5.578 11.658 -0.277 1.00 63.56 97 ASP A O 1
ATOM 726 N N . GLN A 1 98 ? 5.930 9.730 0.815 1.00 62.75 98 GLN A N 1
ATOM 727 C CA . GLN A 1 98 ? 6.340 8.919 -0.332 1.00 62.75 98 GLN A CA 1
ATOM 728 C C . GLN A 1 98 ? 5.334 7.806 -0.606 1.00 62.75 98 GLN A C 1
ATOM 730 O O . GLN A 1 98 ? 4.764 7.229 0.315 1.00 62.75 98 GLN A O 1
ATOM 735 N N . ALA A 1 99 ? 5.147 7.479 -1.888 1.00 60.59 99 ALA A N 1
ATOM 736 C CA . ALA A 1 99 ? 4.142 6.512 -2.327 1.00 60.59 99 ALA A CA 1
ATOM 737 C C . ALA A 1 99 ? 4.428 5.078 -1.847 1.00 60.59 99 ALA A C 1
ATOM 739 O O . ALA A 1 99 ? 3.495 4.328 -1.564 1.00 60.59 99 ALA A O 1
ATOM 740 N N . LEU A 1 100 ? 5.706 4.682 -1.770 1.00 77.12 100 LEU A N 1
ATOM 741 C CA . LEU A 1 100 ? 6.103 3.352 -1.314 1.00 77.12 100 LEU A CA 1
ATOM 742 C C . LEU A 1 100 ? 7.570 3.327 -0.871 1.00 77.12 100 LEU A C 1
ATOM 744 O O . LEU A 1 100 ? 8.461 3.628 -1.663 1.00 77.12 100 LEU A O 1
ATOM 748 N N . LEU A 1 101 ? 7.833 2.901 0.362 1.00 79.44 101 LEU A N 1
ATOM 749 C CA . LEU A 1 101 ? 9.184 2.588 0.829 1.00 79.44 101 LEU A CA 1
ATOM 750 C C . LEU A 1 101 ? 9.478 1.103 0.612 1.00 79.44 101 LEU A C 1
ATOM 752 O O . LEU A 1 101 ? 8.614 0.246 0.807 1.00 79.44 101 LEU A O 1
ATOM 756 N N . VAL A 1 102 ? 10.705 0.784 0.204 1.00 80.62 102 VAL A N 1
ATOM 757 C CA . VAL A 1 102 ? 11.163 -0.597 0.033 1.00 80.62 102 VAL A CA 1
ATOM 758 C C . VAL A 1 102 ? 12.554 -0.781 0.645 1.00 80.62 102 VAL A C 1
ATOM 760 O O . VAL A 1 102 ? 13.366 0.150 0.648 1.00 80.62 102 VAL A O 1
ATOM 763 N N . PRO A 1 103 ? 12.896 -1.988 1.132 1.00 80.81 103 PRO A N 1
ATOM 764 C CA . PRO A 1 103 ? 14.240 -2.232 1.633 1.00 80.81 103 PRO A CA 1
ATOM 765 C C . PRO A 1 103 ? 15.296 -2.026 0.527 1.00 80.81 103 PRO A C 1
ATOM 767 O O . PRO A 1 103 ? 15.132 -2.574 -0.572 1.00 80.81 103 PRO A O 1
ATOM 770 N N . PRO A 1 104 ? 16.418 -1.328 0.807 1.00 77.62 104 PRO A N 1
ATOM 771 C CA . PRO A 1 104 ? 17.417 -0.947 -0.197 1.00 77.62 104 PRO A CA 1
ATOM 772 C C . PRO A 1 104 ? 17.917 -2.117 -1.055 1.00 77.62 104 PRO A C 1
ATOM 774 O O . PRO A 1 104 ? 18.085 -1.989 -2.265 1.00 77.62 104 PRO A O 1
ATOM 777 N N . LYS A 1 105 ? 18.101 -3.294 -0.443 1.00 79.88 105 LYS A N 1
ATOM 778 C CA . LYS A 1 105 ? 18.557 -4.515 -1.131 1.00 79.88 105 LYS A CA 1
ATOM 779 C C . LYS A 1 105 ? 17.605 -5.011 -2.228 1.00 79.88 105 LYS A C 1
ATOM 781 O O . LYS A 1 105 ? 18.049 -5.696 -3.143 1.00 79.88 105 LYS A O 1
ATOM 786 N N . TYR A 1 106 ? 16.312 -4.697 -2.138 1.00 82.62 106 TYR A N 1
ATOM 787 C CA . TYR A 1 106 ? 15.302 -5.127 -3.111 1.00 82.62 106 TYR A CA 1
ATOM 788 C C . TYR A 1 106 ? 14.986 -4.054 -4.148 1.00 82.62 106 TYR A C 1
ATOM 790 O O . TYR A 1 106 ? 14.461 -4.380 -5.212 1.00 82.62 106 TYR A O 1
ATOM 798 N N . PHE A 1 107 ? 15.343 -2.800 -3.876 1.00 78.00 107 PHE A N 1
ATOM 799 C CA . PHE A 1 107 ? 15.034 -1.668 -4.737 1.00 78.00 107 PHE A CA 1
ATOM 800 C C . PHE A 1 107 ? 15.496 -1.861 -6.197 1.00 78.00 107 PHE A C 1
ATOM 802 O O . PHE A 1 107 ? 14.643 -1.769 -7.083 1.00 78.00 107 PHE A O 1
ATOM 809 N N . PRO A 1 108 ? 16.754 -2.258 -6.502 1.00 75.81 108 PRO A N 1
ATOM 810 C CA . PRO A 1 108 ? 17.170 -2.479 -7.892 1.00 75.81 108 PRO A CA 1
ATOM 811 C C . PRO A 1 108 ? 16.345 -3.556 -8.610 1.00 75.81 108 PRO A C 1
ATOM 813 O O . PRO A 1 108 ? 16.021 -3.418 -9.790 1.00 75.81 108 PRO A O 1
ATOM 816 N N . SER A 1 109 ? 15.968 -4.625 -7.898 1.00 81.12 109 SER A N 1
ATOM 817 C CA . SER A 1 109 ? 15.159 -5.712 -8.460 1.00 81.12 109 SER A CA 1
ATOM 818 C C . SER A 1 109 ? 13.717 -5.281 -8.714 1.00 81.12 109 SER A C 1
ATOM 820 O O . SER A 1 109 ? 13.128 -5.723 -9.697 1.00 81.12 109 SER A O 1
ATOM 822 N N . ILE A 1 110 ? 13.142 -4.447 -7.846 1.00 82.25 110 ILE A N 1
ATOM 823 C CA . ILE A 1 110 ? 11.783 -3.919 -8.012 1.00 82.25 110 ILE A CA 1
ATOM 824 C C . ILE A 1 110 ? 11.740 -3.020 -9.243 1.00 82.25 110 ILE A C 1
ATOM 826 O O . ILE A 1 110 ? 10.956 -3.274 -10.152 1.00 82.25 110 ILE A O 1
ATOM 830 N N . VAL A 1 111 ? 12.637 -2.036 -9.323 1.00 77.44 111 VAL A N 1
ATOM 831 C CA . VAL A 1 111 ? 12.639 -1.057 -10.416 1.00 77.44 111 VAL A CA 1
ATOM 832 C C . VAL A 1 111 ? 12.901 -1.719 -11.773 1.00 77.44 111 VAL A C 1
ATOM 834 O O . VAL A 1 111 ? 12.194 -1.441 -12.744 1.00 77.44 111 VAL A O 1
ATOM 837 N N . SER A 1 112 ? 13.868 -2.639 -11.844 1.00 78.06 112 SER A N 1
ATOM 838 C CA . SER A 1 112 ? 14.145 -3.388 -13.080 1.00 78.06 112 SER A CA 1
ATOM 839 C C . SER A 1 112 ? 13.000 -4.314 -13.492 1.00 78.06 112 SER A C 1
ATOM 841 O O . SER A 1 112 ? 12.838 -4.558 -14.679 1.00 78.06 112 SER A O 1
ATOM 843 N N . SER A 1 113 ? 12.180 -4.797 -12.552 1.00 84.31 113 SER A N 1
ATOM 844 C CA . SER A 1 113 ? 11.035 -5.668 -12.860 1.00 84.31 113 SER A CA 1
ATOM 845 C C . SER A 1 113 ? 9.806 -4.913 -13.368 1.00 84.31 113 SER A C 1
ATOM 847 O O . SER A 1 113 ? 8.942 -5.531 -13.987 1.00 84.31 113 SER A O 1
ATOM 849 N N . LEU A 1 114 ? 9.702 -3.605 -13.101 1.00 81.75 114 LEU A N 1
ATOM 850 C CA . LEU A 1 114 ? 8.614 -2.762 -13.619 1.00 81.75 114 LEU A CA 1
ATOM 851 C C . LEU A 1 114 ? 8.696 -2.589 -15.143 1.00 81.75 114 LEU A C 1
ATOM 853 O O . LEU A 1 114 ? 7.681 -2.339 -15.792 1.00 81.75 114 LEU A O 1
ATOM 857 N N . HIS A 1 115 ? 9.894 -2.757 -15.706 1.00 76.88 115 HIS A N 1
ATOM 858 C CA . HIS A 1 115 ? 10.202 -2.505 -17.106 1.00 76.88 115 HIS A CA 1
ATOM 859 C C . HIS A 1 115 ? 10.668 -3.786 -17.807 1.00 76.88 115 HIS A C 1
ATOM 861 O O . HIS A 1 115 ? 11.316 -4.636 -17.195 1.00 76.88 115 HIS A O 1
ATOM 867 N N . PRO A 1 116 ? 10.450 -3.901 -19.122 1.00 72.56 116 PRO A N 1
ATOM 868 C CA . PRO A 1 116 ? 11.314 -4.710 -19.970 1.00 72.56 116 PRO A CA 1
ATOM 869 C C . PRO A 1 116 ? 12.790 -4.304 -19.774 1.00 72.56 116 PRO A C 1
ATOM 871 O O . PRO A 1 116 ? 13.107 -3.119 -19.619 1.00 72.56 116 PRO A O 1
ATOM 874 N N . SER A 1 117 ? 13.702 -5.281 -19.731 1.00 68.88 117 SER A N 1
ATOM 875 C CA . SER A 1 117 ? 15.109 -5.065 -19.343 1.00 68.88 117 SER A CA 1
ATOM 876 C C . SER A 1 117 ? 15.866 -4.089 -20.258 1.00 68.88 117 SER A C 1
ATOM 878 O O . SER A 1 117 ? 16.796 -3.405 -19.819 1.00 68.88 117 SER A 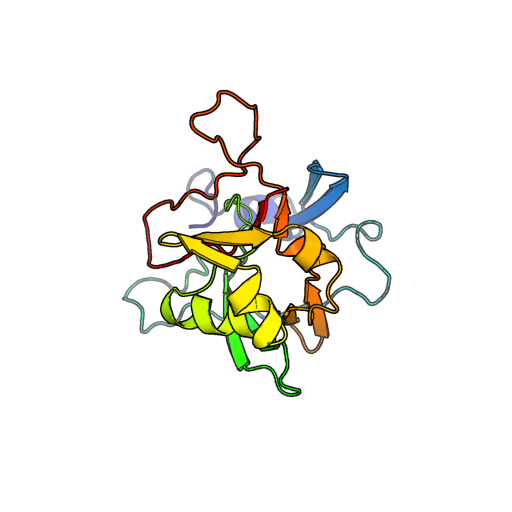O 1
ATOM 880 N N . ASP A 1 118 ? 15.450 -3.983 -21.516 1.00 72.81 118 ASP A N 1
ATOM 881 C CA . ASP A 1 118 ? 15.994 -3.082 -22.530 1.00 72.81 118 ASP A CA 1
ATOM 882 C C . ASP A 1 118 ? 15.559 -1.620 -22.335 1.00 72.81 118 ASP A C 1
ATOM 884 O O . ASP A 1 118 ? 16.318 -0.705 -22.652 1.00 72.81 118 ASP A O 1
ATOM 888 N N . ILE A 1 119 ? 14.378 -1.379 -21.762 1.00 74.00 119 ILE A N 1
ATOM 889 C CA . ILE A 1 119 ? 13.848 -0.028 -21.535 1.00 74.00 119 ILE A CA 1
ATOM 890 C C . ILE A 1 119 ? 14.512 0.613 -20.316 1.00 74.00 119 ILE A C 1
ATOM 892 O O . ILE A 1 119 ? 14.959 1.759 -20.387 1.00 74.00 119 ILE A O 1
ATOM 896 N N . TYR A 1 120 ? 14.640 -0.133 -19.214 1.00 74.00 120 TYR A N 1
ATOM 897 C CA . TYR A 1 120 ? 15.218 0.391 -17.972 1.00 74.00 120 TYR A CA 1
ATOM 898 C C . TYR A 1 120 ? 16.652 0.897 -18.163 1.00 74.00 120 TYR A C 1
ATOM 900 O O . TYR A 1 120 ? 16.984 2.005 -17.752 1.00 74.00 120 TYR A O 1
ATOM 908 N N . SER A 1 121 ? 17.496 0.111 -18.834 1.00 74.00 121 SER A N 1
ATOM 909 C CA . SER A 1 121 ? 18.904 0.467 -19.060 1.00 74.00 121 SER A CA 1
ATOM 910 C C . SER A 1 121 ? 19.090 1.687 -19.971 1.00 74.00 121 SER A C 1
ATOM 912 O O . SER A 1 121 ? 20.103 2.381 -19.868 1.00 74.00 121 SER A O 1
ATOM 914 N N . ARG A 1 122 ? 18.120 1.961 -20.852 1.00 77.56 122 ARG A N 1
ATOM 915 C CA . ARG A 1 122 ? 18.162 3.076 -21.806 1.00 77.56 122 ARG A CA 1
ATOM 916 C C . ARG A 1 122 ? 17.592 4.366 -21.239 1.00 77.56 122 ARG A C 1
ATOM 918 O O . ARG A 1 122 ? 18.151 5.428 -21.497 1.00 77.56 122 ARG A O 1
ATOM 925 N N . LEU A 1 123 ? 16.476 4.270 -20.521 1.00 76.38 123 LEU A N 1
ATOM 926 C CA . LEU A 1 123 ? 15.689 5.432 -20.114 1.00 76.38 123 LEU A CA 1
ATOM 927 C C . LEU A 1 123 ? 15.887 5.814 -18.654 1.00 76.38 123 LEU A C 1
ATOM 929 O O . LEU A 1 123 ? 15.548 6.935 -18.301 1.00 76.38 123 LEU A O 1
ATOM 933 N N . CYS A 1 124 ? 16.427 4.929 -17.816 1.00 75.38 124 CYS A N 1
ATOM 934 C CA . CYS A 1 124 ? 16.560 5.173 -16.387 1.00 75.38 124 CYS A CA 1
ATOM 935 C C . CYS A 1 124 ? 18.021 5.191 -15.934 1.00 75.38 124 CYS A C 1
ATOM 937 O O . CYS A 1 124 ? 18.866 4.428 -16.403 1.00 75.38 124 CYS A O 1
ATOM 939 N N . ARG A 1 125 ? 18.322 6.054 -14.962 1.00 74.88 125 ARG A N 1
ATOM 940 C CA . ARG A 1 125 ? 19.609 6.110 -14.268 1.00 74.88 125 ARG A CA 1
ATOM 941 C C . ARG A 1 125 ? 19.389 6.164 -12.763 1.00 74.88 125 ARG A C 1
ATOM 943 O O . ARG A 1 125 ? 18.578 6.943 -12.264 1.00 74.88 125 ARG A O 1
ATOM 950 N N . ALA A 1 126 ? 20.152 5.355 -12.037 1.00 73.06 126 ALA A N 1
ATOM 951 C CA . ALA A 1 126 ? 20.226 5.450 -10.586 1.00 73.06 126 ALA A CA 1
ATOM 952 C C . ALA A 1 126 ? 21.108 6.646 -10.187 1.00 73.06 126 ALA A C 1
ATOM 954 O O . ALA A 1 126 ? 22.212 6.812 -10.708 1.00 73.06 126 ALA A O 1
ATOM 955 N N . ARG A 1 127 ? 20.632 7.471 -9.254 1.00 68.00 127 ARG A N 1
ATOM 956 C CA . ARG A 1 127 ? 21.370 8.576 -8.629 1.00 68.00 127 ARG A CA 1
ATOM 957 C C . ARG A 1 127 ? 21.304 8.425 -7.112 1.00 68.00 127 ARG A C 1
ATOM 959 O O . ARG A 1 127 ? 20.402 8.942 -6.457 1.00 68.00 127 ARG A O 1
ATOM 966 N N . GLY A 1 128 ? 22.257 7.682 -6.554 1.00 68.94 128 GLY A N 1
ATOM 967 C CA . GLY A 1 128 ? 22.247 7.327 -5.135 1.00 68.94 128 GLY A CA 1
ATOM 968 C C . GLY A 1 128 ? 21.057 6.425 -4.806 1.00 68.94 128 GLY A C 1
ATOM 969 O O . GLY A 1 128 ? 20.974 5.310 -5.311 1.00 68.94 128 GLY A O 1
ATOM 970 N N . TRP A 1 129 ? 20.142 6.915 -3.973 1.00 65.31 129 TRP A N 1
ATOM 971 C CA . TRP A 1 129 ? 18.931 6.200 -3.552 1.00 65.31 129 TRP A CA 1
ATOM 972 C C . TRP A 1 129 ? 17.718 6.465 -4.467 1.00 65.31 129 TRP A C 1
ATOM 974 O O . TRP A 1 129 ? 16.670 5.857 -4.281 1.00 65.31 129 TRP A O 1
ATOM 984 N N . LEU A 1 130 ? 17.857 7.347 -5.463 1.00 68.38 130 LEU A N 1
ATOM 985 C CA . LEU A 1 130 ? 16.798 7.730 -6.395 1.00 68.38 130 LEU A CA 1
ATOM 986 C C . LEU A 1 130 ? 16.974 7.035 -7.752 1.00 68.38 130 LEU A C 1
ATOM 988 O O . LEU A 1 130 ? 18.099 6.862 -8.225 1.00 68.38 130 LEU A O 1
ATOM 992 N N . VAL A 1 131 ? 15.867 6.715 -8.425 1.00 73.94 131 VAL A N 1
ATOM 993 C CA . VAL A 1 131 ? 15.871 6.388 -9.859 1.00 73.94 131 VAL A CA 1
ATOM 994 C C . VAL A 1 131 ? 15.182 7.509 -10.613 1.00 73.94 131 VAL A C 1
ATOM 996 O O . VAL A 1 131 ? 14.062 7.897 -10.285 1.00 73.94 131 VAL A O 1
ATOM 999 N N . VAL A 1 132 ? 15.867 8.021 -11.630 1.00 76.12 132 VAL A N 1
ATOM 1000 C CA . VAL A 1 132 ? 15.325 9.014 -12.552 1.00 76.12 132 VAL A CA 1
ATOM 1001 C C . VAL A 1 132 ? 15.224 8.372 -13.925 1.00 76.12 132 VAL A C 1
ATOM 1003 O O . VAL A 1 132 ? 16.201 7.798 -14.403 1.00 76.12 132 VAL A O 1
ATOM 1006 N N . CYS A 1 133 ? 14.050 8.448 -14.534 1.00 74.56 133 CYS A N 1
ATOM 1007 C CA . CYS A 1 133 ? 13.761 7.931 -15.862 1.00 74.56 133 CYS A CA 1
ATOM 1008 C C . CYS A 1 133 ? 13.359 9.056 -16.822 1.00 74.56 133 CYS A C 1
ATOM 1010 O O . CYS A 1 133 ? 12.976 10.140 -16.402 1.00 74.56 133 CYS A O 1
ATOM 1012 N N . ASP A 1 134 ? 13.404 8.802 -18.121 1.00 77.31 134 ASP A N 1
ATOM 1013 C CA . ASP A 1 134 ? 12.752 9.649 -19.120 1.00 77.31 134 ASP A CA 1
ATOM 1014 C C . ASP A 1 134 ? 11.218 9.490 -19.048 1.00 77.31 134 ASP A C 1
ATOM 1016 O O . ASP A 1 134 ? 10.721 8.376 -18.864 1.00 77.31 134 ASP A O 1
ATOM 1020 N N . CYS A 1 135 ? 10.446 10.574 -19.209 1.00 72.06 135 CYS A N 1
ATOM 1021 C CA . CYS A 1 135 ? 8.973 10.530 -19.177 1.00 72.06 135 CYS A CA 1
ATOM 1022 C C . CYS A 1 135 ? 8.354 9.586 -20.213 1.00 72.06 135 CYS A C 1
ATOM 1024 O O . CYS A 1 135 ? 7.243 9.106 -20.000 1.00 72.06 135 CYS A O 1
ATOM 1026 N N . SER A 1 136 ? 9.040 9.284 -21.315 1.00 72.31 136 SER A N 1
ATOM 1027 C CA . SER A 1 136 ? 8.577 8.295 -22.296 1.00 72.31 136 SER A CA 1
ATOM 1028 C C . SER A 1 136 ? 8.365 6.905 -21.690 1.00 72.31 136 SER A C 1
ATOM 1030 O O . SER A 1 136 ? 7.589 6.118 -22.232 1.00 72.31 136 SER A O 1
ATOM 1032 N N . VAL A 1 137 ? 8.961 6.622 -20.526 1.00 71.38 137 VAL A N 1
ATOM 1033 C CA . VAL A 1 137 ? 8.784 5.362 -19.804 1.00 71.38 137 VAL A CA 1
ATOM 1034 C C . VAL A 1 137 ? 7.343 5.123 -19.355 1.00 71.38 137 VAL A C 1
ATOM 1036 O O . VAL A 1 137 ? 6.905 3.979 -19.314 1.00 71.38 137 VAL A O 1
ATOM 1039 N N . THR A 1 138 ? 6.564 6.179 -19.089 1.00 67.56 138 THR A N 1
ATOM 1040 C CA . THR A 1 138 ? 5.150 6.025 -18.706 1.00 67.56 138 THR A CA 1
ATOM 1041 C C . THR A 1 138 ? 4.263 5.621 -19.880 1.00 67.56 138 THR A C 1
ATOM 1043 O O . THR A 1 138 ? 3.136 5.192 -19.662 1.00 67.56 138 THR A O 1
ATOM 1046 N N . ASN A 1 139 ? 4.756 5.762 -21.116 1.00 67.75 139 ASN A N 1
ATOM 1047 C CA . ASN A 1 139 ? 4.083 5.284 -22.325 1.00 67.75 139 ASN A CA 1
ATOM 1048 C C . ASN A 1 139 ? 4.492 3.846 -22.687 1.00 67.75 139 ASN A C 1
ATOM 1050 O O . ASN A 1 139 ? 3.934 3.271 -23.621 1.00 67.75 139 ASN A O 1
ATOM 1054 N N . ALA A 1 140 ? 5.475 3.272 -21.988 1.00 66.31 140 ALA A N 1
ATOM 1055 C CA . ALA A 1 140 ? 5.812 1.864 -22.126 1.00 66.31 140 ALA A CA 1
ATOM 1056 C C . ALA A 1 140 ? 4.760 1.001 -21.405 1.00 66.31 140 ALA A C 1
ATOM 1058 O O . ALA A 1 140 ? 4.172 1.433 -20.414 1.00 66.31 140 ALA A O 1
ATOM 1059 N N . ASP A 1 141 ? 4.537 -0.229 -21.881 1.00 73.88 141 ASP A N 1
ATOM 1060 C CA . ASP A 1 141 ? 3.664 -1.222 -21.229 1.00 73.88 141 ASP A CA 1
ATOM 1061 C C . ASP A 1 141 ? 4.295 -1.722 -19.913 1.00 73.88 141 ASP A C 1
ATOM 1063 O O . ASP A 1 141 ? 4.831 -2.832 -19.822 1.00 73.88 141 ASP A O 1
ATOM 1067 N N . LEU A 1 142 ? 4.308 -0.856 -18.897 1.00 78.81 142 LEU A N 1
ATOM 1068 C CA . LEU A 1 142 ? 4.876 -1.140 -17.586 1.00 78.81 142 LEU A CA 1
ATOM 1069 C C . LEU A 1 142 ? 4.014 -2.153 -16.845 1.00 78.81 142 LEU A C 1
ATOM 1071 O O . LEU A 1 142 ? 2.789 -2.036 -16.766 1.00 78.81 142 LEU A O 1
ATOM 1075 N N . LYS A 1 143 ? 4.669 -3.154 -16.255 1.00 85.94 143 LYS A N 1
ATOM 1076 C CA . LYS A 1 143 ? 3.958 -4.151 -15.457 1.00 85.94 143 LYS A CA 1
ATOM 1077 C C . LYS A 1 143 ? 3.577 -3.535 -14.109 1.00 85.94 143 LYS A C 1
ATOM 1079 O O . LYS A 1 143 ? 4.447 -2.974 -13.441 1.00 85.94 143 LYS A O 1
ATOM 1084 N N . PRO A 1 144 ? 2.305 -3.644 -13.683 1.00 88.50 144 PRO A N 1
ATOM 1085 C CA . PRO A 1 144 ? 1.875 -3.060 -12.424 1.00 88.50 144 PRO A CA 1
ATOM 1086 C C . PRO A 1 144 ? 2.535 -3.774 -11.245 1.00 88.50 144 PRO A C 1
ATOM 1088 O O . PRO A 1 144 ? 2.689 -5.001 -11.239 1.00 88.50 144 PRO A O 1
ATOM 1091 N N . LEU A 1 145 ? 2.861 -3.009 -10.209 1.00 89.31 145 LEU A N 1
ATOM 1092 C CA . LEU A 1 145 ? 3.227 -3.561 -8.914 1.00 89.31 145 LEU A CA 1
ATOM 1093 C C . LEU A 1 145 ? 1.950 -3.994 -8.195 1.00 89.31 145 LEU A C 1
ATOM 1095 O O . LEU A 1 145 ? 1.101 -3.177 -7.864 1.00 89.31 145 LEU A O 1
ATOM 1099 N N . ARG A 1 146 ? 1.802 -5.289 -7.940 1.00 93.31 146 ARG A N 1
ATOM 1100 C CA . ARG A 1 146 ? 0.660 -5.855 -7.221 1.00 93.31 146 ARG A CA 1
ATOM 1101 C C . ARG A 1 146 ? 0.999 -6.032 -5.749 1.00 93.31 146 ARG A C 1
ATOM 1103 O O . ARG A 1 146 ? 1.830 -6.873 -5.402 1.00 93.31 146 ARG A O 1
ATOM 1110 N N . ILE A 1 147 ? 0.300 -5.291 -4.900 1.00 91.94 147 ILE A N 1
ATOM 1111 C CA . ILE A 1 147 ? 0.253 -5.489 -3.451 1.00 91.94 147 ILE A CA 1
ATOM 1112 C C . ILE A 1 147 ? -0.892 -6.456 -3.156 1.00 91.94 147 ILE A C 1
ATOM 1114 O O . ILE A 1 147 ? -2.032 -6.213 -3.531 1.00 91.94 147 ILE A O 1
ATOM 1118 N N . CYS A 1 148 ? -0.597 -7.586 -2.526 1.00 93.31 148 CYS A N 1
ATOM 1119 C CA . CYS A 1 148 ? -1.568 -8.631 -2.227 1.00 93.31 148 CYS A CA 1
ATOM 1120 C C . CYS A 1 148 ? -1.870 -8.647 -0.727 1.00 93.31 148 CYS A C 1
ATOM 1122 O O . CYS A 1 148 ? -0.996 -8.989 0.069 1.00 93.31 148 CYS A O 1
ATOM 1124 N N . LEU A 1 149 ? -3.100 -8.298 -0.353 1.00 91.12 149 LEU A N 1
ATOM 1125 C CA . LEU A 1 149 ? -3.578 -8.184 1.027 1.00 91.12 149 LEU A CA 1
ATOM 1126 C C . LEU A 1 149 ? -4.937 -8.878 1.146 1.00 91.12 149 LEU A C 1
ATOM 1128 O O . LEU A 1 149 ? -5.805 -8.685 0.296 1.00 91.12 149 LEU A O 1
ATOM 1132 N N . GLY A 1 150 ? -5.123 -9.719 2.167 1.00 89.06 150 GLY A N 1
ATOM 1133 C CA . GLY A 1 150 ? -6.410 -10.392 2.412 1.00 89.06 150 GLY A CA 1
ATOM 1134 C C . GLY A 1 150 ? -6.907 -11.235 1.229 1.00 89.06 150 GLY A C 1
ATOM 1135 O O . GLY A 1 150 ? -8.102 -11.287 0.963 1.00 89.06 150 GLY A O 1
ATOM 1136 N N . GLY A 1 151 ? -5.988 -11.828 0.456 1.00 89.25 151 GLY A N 1
ATOM 1137 C CA . GLY A 1 151 ? -6.313 -12.601 -0.750 1.00 89.25 151 GLY A CA 1
ATOM 1138 C C . GLY A 1 151 ? -6.653 -11.768 -1.994 1.00 89.25 151 GLY A C 1
ATOM 1139 O O . GLY A 1 151 ? -6.888 -12.341 -3.056 1.00 89.25 151 GLY A O 1
ATOM 1140 N N . ARG A 1 152 ? -6.636 -10.433 -1.906 1.00 91.88 152 ARG A N 1
ATOM 1141 C CA . ARG A 1 152 ? -6.904 -9.519 -3.024 1.00 91.88 152 ARG A CA 1
ATOM 1142 C C . ARG A 1 152 ? -5.628 -8.840 -3.506 1.00 91.88 152 ARG A C 1
ATOM 1144 O O . ARG A 1 152 ? -4.780 -8.472 -2.700 1.00 91.88 152 ARG A O 1
ATOM 1151 N N . ALA A 1 153 ? -5.515 -8.646 -4.818 1.00 92.50 153 ALA A N 1
ATOM 1152 C CA . ALA A 1 153 ? -4.444 -7.864 -5.425 1.00 92.50 153 ALA A CA 1
ATOM 1153 C C . ALA A 1 153 ? -4.892 -6.415 -5.680 1.00 92.50 153 ALA A C 1
ATOM 1155 O O . ALA A 1 153 ? -5.926 -6.178 -6.302 1.00 92.50 153 ALA A O 1
ATOM 1156 N N . PHE A 1 154 ? -4.072 -5.469 -5.240 1.00 90.50 154 PHE A N 1
ATOM 1157 C CA . PHE A 1 154 ? -4.159 -4.038 -5.500 1.00 90.50 154 PHE A CA 1
ATOM 1158 C C . PHE A 1 154 ? -3.023 -3.675 -6.453 1.00 90.50 154 PHE A C 1
ATOM 1160 O O . PHE A 1 154 ? -1.853 -3.890 -6.134 1.00 90.50 154 PHE A O 1
ATOM 1167 N N . ALA A 1 155 ? -3.361 -3.208 -7.651 1.00 90.62 155 ALA A N 1
ATOM 1168 C CA . ALA A 1 155 ? -2.382 -2.869 -8.674 1.00 90.62 155 ALA A CA 1
ATOM 1169 C C . ALA A 1 155 ? -1.996 -1.391 -8.563 1.00 90.62 155 ALA A C 1
ATOM 1171 O O . ALA A 1 155 ? -2.855 -0.527 -8.702 1.00 90.62 155 ALA A O 1
ATOM 1172 N N . LEU A 1 156 ? -0.710 -1.126 -8.348 1.00 85.94 156 LEU A N 1
ATOM 1173 C CA . LEU A 1 156 ? -0.094 0.185 -8.503 1.00 85.94 156 LEU A CA 1
ATOM 1174 C C . LEU A 1 156 ? 0.497 0.269 -9.909 1.00 85.94 156 LEU A C 1
ATOM 1176 O O . LEU A 1 156 ? 1.342 -0.539 -10.310 1.00 85.94 156 LEU A O 1
ATOM 1180 N N . THR A 1 157 ? -0.002 1.225 -10.671 1.00 82.38 157 THR A N 1
ATOM 1181 C CA . THR A 1 157 ? 0.376 1.488 -12.055 1.00 82.38 157 THR A CA 1
ATOM 1182 C C . THR A 1 157 ? 1.554 2.458 -12.129 1.00 82.38 157 THR A C 1
ATOM 1184 O O . THR A 1 157 ? 2.032 2.986 -11.123 1.00 82.38 157 THR A O 1
ATOM 1187 N N . ALA A 1 158 ? 2.020 2.736 -13.345 1.00 75.88 158 ALA A N 1
ATOM 1188 C CA . ALA A 1 158 ? 3.049 3.741 -13.575 1.00 75.88 158 ALA A CA 1
ATOM 1189 C C . ALA A 1 158 ? 2.663 5.125 -13.022 1.00 75.88 158 ALA A C 1
ATOM 1191 O O . ALA A 1 158 ? 3.503 5.826 -12.473 1.00 75.88 158 ALA A O 1
ATOM 1192 N N . THR A 1 159 ? 1.393 5.522 -13.106 1.00 74.75 159 THR A N 1
ATOM 1193 C CA . THR A 1 159 ? 0.959 6.826 -12.583 1.00 74.75 159 THR A CA 1
ATOM 1194 C C . THR A 1 159 ? 0.966 6.895 -11.058 1.00 74.75 159 THR A C 1
ATOM 1196 O O . THR A 1 159 ? 1.036 7.992 -10.516 1.00 74.75 159 THR A O 1
ATOM 1199 N N . ASP A 1 160 ? 0.935 5.745 -10.380 1.00 77.31 160 ASP A N 1
ATOM 1200 C CA . ASP A 1 160 ? 0.963 5.661 -8.917 1.00 77.31 160 ASP A CA 1
ATOM 1201 C C . ASP A 1 160 ? 2.401 5.616 -8.373 1.00 77.31 160 ASP A C 1
ATOM 1203 O O . ASP A 1 160 ? 2.678 6.110 -7.283 1.00 77.31 160 ASP A O 1
ATOM 1207 N N . LEU A 1 161 ? 3.327 5.020 -9.135 1.00 76.44 161 LEU A N 1
ATOM 1208 C CA . LEU A 1 161 ? 4.716 4.778 -8.717 1.00 76.44 161 LEU A CA 1
ATOM 1209 C C . LEU A 1 161 ? 5.696 5.877 -9.159 1.00 76.44 161 LEU A C 1
ATOM 1211 O O . LEU A 1 161 ? 6.776 6.016 -8.578 1.00 76.44 161 LEU A O 1
ATOM 1215 N N . PHE A 1 162 ? 5.355 6.628 -10.209 1.00 74.50 162 PHE A N 1
ATOM 1216 C CA . PHE A 1 162 ? 6.239 7.620 -10.813 1.00 74.50 162 PHE A CA 1
ATOM 1217 C C . PHE A 1 162 ? 5.716 9.028 -10.554 1.00 74.50 162 PHE A C 1
ATOM 1219 O O . PHE A 1 162 ? 4.573 9.366 -10.862 1.00 74.50 162 PHE A O 1
ATOM 1226 N N . ALA A 1 163 ? 6.596 9.885 -10.049 1.00 73.69 163 ALA A N 1
ATOM 1227 C CA . ALA A 1 163 ? 6.329 11.306 -9.924 1.00 73.69 163 ALA A CA 1
ATOM 1228 C C . ALA A 1 163 ? 6.971 12.042 -11.101 1.00 73.69 163 ALA A C 1
ATOM 1230 O O . ALA A 1 163 ? 8.126 11.805 -11.461 1.00 73.69 163 ALA A O 1
ATOM 1231 N N . LYS A 1 164 ? 6.246 12.995 -11.691 1.00 67.94 164 LYS A N 1
ATOM 1232 C CA . LYS A 1 164 ? 6.877 13.929 -12.625 1.00 67.94 164 LYS A CA 1
ATOM 1233 C C . LYS A 1 164 ? 7.804 14.833 -11.832 1.00 67.94 164 LYS A C 1
ATOM 1235 O O . LYS A 1 164 ? 7.360 15.591 -10.970 1.00 67.94 164 LYS A O 1
ATOM 1240 N N . VAL A 1 165 ? 9.083 14.728 -12.146 1.00 64.44 165 VAL A N 1
ATOM 1241 C CA . VAL A 1 165 ? 10.094 15.669 -11.700 1.00 64.44 165 VAL A CA 1
ATOM 1242 C C . VAL A 1 165 ? 10.518 16.446 -12.930 1.00 64.44 165 VAL A C 1
ATOM 1244 O O . VAL A 1 165 ? 9.944 16.353 -14.011 1.00 64.44 165 VAL A O 1
ATOM 1247 N N . ARG A 1 166 ? 11.468 17.328 -12.764 1.00 53.06 166 ARG A N 1
ATOM 1248 C CA . ARG A 1 166 ? 11.875 18.259 -13.794 1.00 53.06 166 ARG A CA 1
ATOM 1249 C C . ARG A 1 166 ? 13.288 18.624 -13.251 1.00 53.06 166 ARG A C 1
ATOM 1251 O O . ARG A 1 166 ? 13.416 18.808 -12.056 1.00 53.06 166 ARG A O 1
ATOM 1258 N N . GLU A 1 167 ? 14.373 18.545 -14.016 1.00 49.94 167 GLU A N 1
ATOM 1259 C CA . GLU A 1 167 ? 15.775 18.610 -13.533 1.00 49.94 167 GLU A CA 1
ATOM 1260 C C . GLU A 1 167 ? 16.531 19.930 -13.845 1.00 49.94 167 GLU A C 1
ATOM 1262 O O . GLU A 1 167 ? 16.681 20.264 -15.012 1.00 49.94 167 GL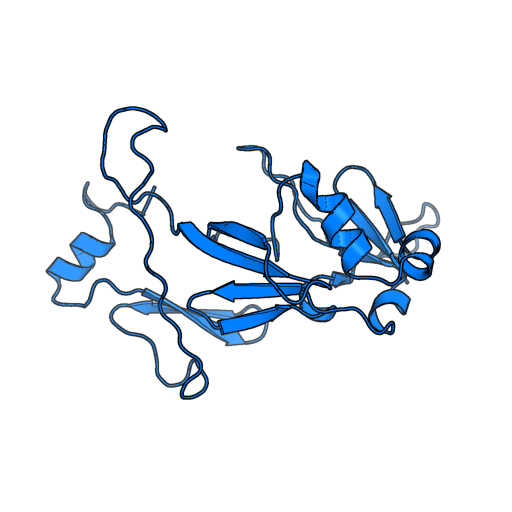U A O 1
ATOM 1267 N N . HIS A 1 168 ? 17.008 20.697 -12.850 1.00 42.06 168 HIS A N 1
ATOM 1268 C CA . HIS A 1 168 ? 17.720 21.962 -13.109 1.00 42.06 168 HIS A CA 1
ATOM 1269 C C . HIS A 1 168 ? 19.085 21.699 -13.765 1.00 42.06 168 HIS A C 1
ATOM 1271 O O . HIS A 1 168 ? 20.014 21.211 -13.122 1.00 42.06 168 HIS A O 1
ATOM 1277 N N . ASP A 1 169 ? 19.202 22.026 -15.045 1.00 40.50 169 ASP A N 1
ATOM 1278 C CA . ASP A 1 169 ? 20.470 22.057 -15.767 1.00 40.50 169 ASP A CA 1
ATOM 1279 C C . ASP A 1 169 ? 21.177 23.411 -15.491 1.00 40.50 169 ASP A C 1
ATOM 1281 O O . ASP A 1 169 ? 20.529 24.423 -15.191 1.00 40.50 169 ASP A O 1
ATOM 1285 N N . ASN A 1 170 ? 22.516 23.432 -15.540 1.00 44.78 170 ASN A N 1
ATOM 1286 C CA . ASN A 1 170 ? 23.367 24.625 -15.381 1.00 44.78 170 ASN A CA 1
ATOM 1287 C C . ASN A 1 170 ? 23.101 25.748 -16.423 1.00 44.78 170 ASN A C 1
ATOM 1289 O O . ASN A 1 170 ? 23.767 26.779 -16.394 1.00 44.78 170 ASN A O 1
ATOM 1293 N N . SER A 1 171 ? 22.140 25.574 -17.332 1.00 44.59 171 SER A N 1
ATOM 1294 C CA . SER A 1 171 ? 21.699 26.508 -18.372 1.00 44.59 171 SER A CA 1
ATOM 1295 C C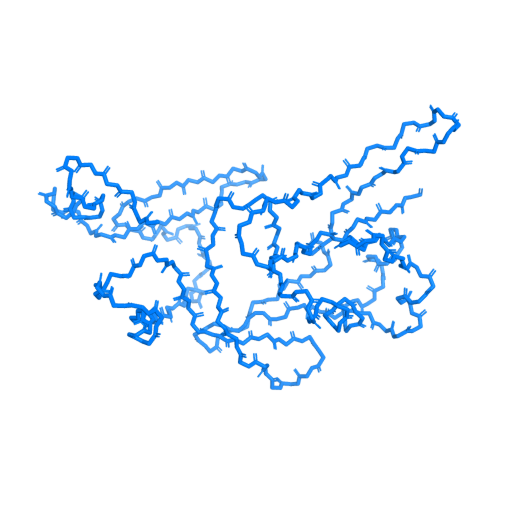 . SER A 1 171 ? 20.590 27.475 -17.940 1.00 44.59 171 SER A C 1
ATOM 1297 O O . SER A 1 171 ? 20.142 28.290 -18.746 1.00 44.59 171 SER A O 1
ATOM 1299 N N . GLY A 1 172 ? 20.123 27.411 -16.687 1.00 35.75 172 GLY A N 1
ATOM 1300 C CA . GLY A 1 172 ? 19.104 28.339 -16.178 1.00 35.75 172 GLY A CA 1
ATOM 1301 C C . GLY A 1 172 ? 17.683 28.074 -16.689 1.00 35.75 172 GLY A C 1
ATOM 1302 O O . GLY A 1 172 ? 16.807 28.922 -16.524 1.00 35.75 172 GLY A O 1
ATOM 1303 N N . LYS A 1 173 ? 17.416 26.910 -17.293 1.00 33.53 173 LYS A N 1
ATOM 1304 C CA . LYS A 1 173 ? 16.046 26.480 -17.596 1.00 33.53 173 LYS A CA 1
ATOM 1305 C C . LYS A 1 173 ? 15.386 25.889 -16.356 1.00 33.53 173 LYS A C 1
ATOM 1307 O O . LYS A 1 173 ? 15.937 25.022 -15.689 1.00 33.53 173 LYS A O 1
ATOM 1312 N N . GLU A 1 174 ? 14.184 26.374 -16.059 1.00 30.45 174 GLU A N 1
ATOM 1313 C CA . GLU A 1 174 ? 13.380 25.917 -14.934 1.00 30.45 174 GLU A CA 1
ATOM 1314 C C . GLU A 1 174 ? 12.868 24.501 -15.157 1.00 30.45 174 GLU A C 1
ATOM 1316 O O . GLU A 1 174 ? 12.010 24.225 -16.004 1.00 30.45 174 GLU A O 1
ATOM 1321 N N . VAL A 1 175 ? 13.317 23.607 -14.294 1.00 36.00 175 VAL A N 1
ATOM 1322 C CA . VAL A 1 175 ? 12.853 22.240 -14.286 1.00 36.00 175 VAL A CA 1
ATOM 1323 C C . VAL A 1 175 ? 12.596 21.893 -12.777 1.00 36.00 175 VAL A C 1
ATOM 1325 O O . VAL A 1 175 ? 13.492 21.500 -12.054 1.00 36.00 175 VAL A O 1
ATOM 1328 N N . ARG A 1 176 ? 11.348 22.119 -12.272 1.00 34.12 176 ARG A N 1
ATOM 1329 C CA . ARG A 1 176 ? 10.528 21.422 -11.191 1.00 34.12 176 ARG A CA 1
ATOM 1330 C C . ARG A 1 176 ? 10.889 19.977 -10.732 1.00 34.12 176 ARG A C 1
ATOM 1332 O O . ARG A 1 176 ? 10.175 19.014 -11.011 1.00 34.12 176 ARG A O 1
ATOM 1339 N N . GLN A 1 177 ? 11.887 19.816 -9.883 1.00 35.81 177 GLN A N 1
ATOM 1340 C CA . GLN A 1 177 ? 12.147 18.530 -9.225 1.00 35.81 177 GLN A CA 1
ATOM 1341 C C . GLN A 1 177 ? 11.029 18.145 -8.238 1.00 35.81 177 GLN A C 1
ATOM 1343 O O . GLN A 1 177 ? 10.517 18.991 -7.509 1.00 35.81 177 GLN A O 1
ATOM 1348 N N . GLY A 1 178 ? 10.689 16.857 -8.178 1.00 32.00 178 GLY A N 1
ATOM 1349 C CA . GLY A 1 178 ? 10.035 16.240 -7.026 1.00 32.00 178 GLY A CA 1
ATOM 1350 C C . GLY A 1 178 ? 11.117 15.578 -6.183 1.00 32.00 178 GLY A C 1
ATOM 1351 O O . GLY A 1 178 ? 11.765 14.633 -6.627 1.00 32.00 178 GLY A O 1
ATOM 1352 N N . GLN A 1 179 ? 11.364 16.138 -5.005 1.00 28.44 179 GLN A N 1
ATOM 1353 C CA . GLN A 1 179 ? 12.290 15.613 -4.009 1.00 28.44 179 GLN A CA 1
ATOM 1354 C C . GLN A 1 179 ? 11.598 14.456 -3.278 1.00 28.44 179 GLN A C 1
ATOM 1356 O O . GLN A 1 179 ? 10.527 14.659 -2.719 1.00 28.44 179 GLN A O 1
ATOM 1361 N N . ALA A 1 180 ? 12.208 13.274 -3.235 1.00 33.94 180 ALA A N 1
ATOM 1362 C CA . ALA A 1 180 ? 11.985 12.373 -2.108 1.00 33.94 180 ALA A CA 1
ATOM 1363 C C . ALA A 1 180 ? 13.011 12.729 -1.023 1.00 33.94 180 ALA A C 1
ATOM 1365 O O . ALA A 1 180 ? 14.149 13.103 -1.321 1.00 33.94 180 ALA A O 1
ATOM 1366 N N . ARG A 1 181 ? 12.605 12.709 0.242 1.00 29.42 181 ARG A N 1
ATOM 1367 C CA . ARG A 1 181 ? 13.504 12.957 1.369 1.00 29.42 181 ARG A CA 1
ATOM 1368 C C . ARG A 1 181 ? 13.709 11.664 2.133 1.00 29.42 181 ARG A C 1
ATOM 1370 O O . ARG A 1 181 ? 12.771 11.063 2.636 1.00 29.42 181 ARG A O 1
ATOM 1377 N N . VAL A 1 182 ? 14.967 11.269 2.261 1.00 27.95 182 VAL A N 1
ATOM 1378 C CA . VAL A 1 182 ? 15.379 10.269 3.243 1.00 27.95 182 VAL A CA 1
ATOM 1379 C C . VAL A 1 182 ? 15.254 10.920 4.619 1.00 27.95 182 VAL A C 1
ATOM 1381 O O . VAL A 1 182 ? 16.028 11.822 4.942 1.00 27.95 182 VAL A O 1
ATOM 1384 N N . VAL A 1 183 ? 14.279 10.496 5.421 1.00 23.86 183 VAL A N 1
ATOM 1385 C CA . VAL A 1 183 ? 14.278 10.783 6.859 1.00 23.86 183 VAL A CA 1
ATOM 1386 C C . VAL A 1 183 ? 14.917 9.585 7.546 1.00 23.86 183 VAL A C 1
ATOM 1388 O O . VAL A 1 183 ? 14.415 8.469 7.485 1.00 23.86 183 VAL A O 1
ATOM 1391 N N . GLY A 1 184 ? 16.092 9.823 8.125 1.00 23.23 184 GLY A N 1
ATOM 1392 C CA . GLY A 1 184 ? 16.871 8.812 8.821 1.00 23.23 184 GLY A CA 1
ATOM 1393 C C . GLY A 1 184 ? 16.154 8.294 10.064 1.00 23.23 184 GLY A C 1
ATOM 1394 O O . GLY A 1 184 ? 15.783 9.067 10.945 1.00 23.23 184 GLY A O 1
ATOM 1395 N N . GLY A 1 185 ? 16.027 6.972 10.128 1.00 25.42 185 GLY A N 1
ATOM 1396 C CA . GLY A 1 185 ? 15.517 6.222 11.267 1.00 25.42 185 GLY A CA 1
ATOM 1397 C C . GLY A 1 185 ? 14.974 4.880 10.790 1.00 25.42 185 GLY A C 1
ATOM 1398 O O . GLY A 1 185 ? 13.783 4.776 10.554 1.00 25.42 185 GLY A O 1
ATOM 1399 N N . LEU A 1 186 ? 15.862 3.884 10.673 1.00 28.23 186 LEU A N 1
ATOM 1400 C CA . LEU A 1 186 ? 15.684 2.556 10.048 1.00 28.23 186 LEU A CA 1
ATOM 1401 C C . LEU A 1 186 ? 15.877 2.547 8.518 1.00 28.23 186 LEU A C 1
ATOM 1403 O O . LEU A 1 186 ? 15.606 3.509 7.812 1.00 28.23 186 LEU A O 1
ATOM 1407 N N . GLN A 1 187 ? 16.507 1.480 8.027 1.00 32.28 187 GLN A N 1
ATOM 1408 C CA . GLN A 1 187 ? 17.118 1.350 6.699 1.00 32.28 187 GLN A CA 1
ATOM 1409 C C . GLN A 1 187 ? 16.081 1.189 5.572 1.00 32.28 187 GLN A C 1
ATOM 1411 O O . GLN A 1 187 ? 15.955 0.105 4.999 1.00 32.28 187 GLN A O 1
ATOM 1416 N N . GLU A 1 188 ? 15.363 2.249 5.217 1.00 35.25 188 GLU A N 1
ATOM 1417 C CA . GLU A 1 188 ? 14.336 2.208 4.169 1.00 35.25 188 GLU A CA 1
ATOM 1418 C C . GLU A 1 188 ? 14.630 3.221 3.051 1.00 35.25 188 GLU A C 1
ATOM 1420 O O . GLU A 1 188 ? 15.116 4.325 3.300 1.00 35.25 188 GLU A O 1
ATOM 1425 N N . VAL A 1 189 ? 14.401 2.820 1.793 1.00 36.66 189 VAL A N 1
ATOM 1426 C CA . VAL A 1 189 ? 14.591 3.664 0.601 1.00 36.66 189 VAL A CA 1
ATOM 1427 C C . VAL A 1 189 ? 13.240 3.878 -0.062 1.00 36.66 189 VAL A C 1
ATOM 1429 O O . VAL A 1 189 ? 12.530 2.921 -0.370 1.00 36.66 189 VAL A O 1
ATOM 1432 N N . GLY A 1 190 ? 12.896 5.137 -0.306 1.00 35.03 190 GLY A N 1
ATOM 1433 C CA . GLY A 1 190 ? 11.693 5.501 -1.037 1.00 35.03 190 GLY A CA 1
ATOM 1434 C C . GLY A 1 190 ? 11.764 5.194 -2.516 1.00 35.03 190 GLY A C 1
ATOM 1435 O O . GLY A 1 190 ? 12.704 5.594 -3.201 1.00 35.03 190 GLY A O 1
ATOM 1436 N N . LEU A 1 191 ? 10.723 4.547 -3.031 1.00 37.19 191 LEU A N 1
ATOM 1437 C CA . LEU A 1 191 ? 10.445 4.485 -4.454 1.00 37.19 191 LEU A CA 1
ATOM 1438 C C . LEU A 1 191 ? 9.663 5.734 -4.855 1.00 37.19 191 LEU A C 1
ATOM 1440 O O . LEU A 1 191 ? 8.437 5.764 -4.858 1.00 37.19 191 LEU A O 1
ATOM 1444 N N . VAL A 1 192 ? 10.409 6.771 -5.215 1.00 41.62 192 VAL A N 1
ATOM 1445 C CA . VAL A 1 192 ? 9.903 7.869 -6.034 1.00 41.62 192 VAL A CA 1
ATOM 1446 C C . VAL A 1 192 ? 10.693 7.821 -7.321 1.00 41.62 192 VAL A C 1
ATOM 1448 O O . VAL A 1 192 ? 11.880 8.134 -7.333 1.00 41.62 192 VAL A O 1
ATOM 1451 N N . VAL A 1 193 ? 10.064 7.366 -8.401 1.00 44.06 193 VAL A N 1
ATOM 1452 C CA . VAL A 1 193 ? 10.733 7.370 -9.699 1.00 44.06 193 VAL A CA 1
ATOM 1453 C C . VAL A 1 193 ? 10.416 8.683 -10.384 1.00 44.06 193 VAL A C 1
ATOM 1455 O O . VAL A 1 193 ? 9.271 8.953 -10.749 1.00 44.06 193 VAL A O 1
ATOM 1458 N N . GLY A 1 194 ? 11.432 9.530 -10.496 1.00 44.28 194 GLY A N 1
ATOM 1459 C CA . GLY A 1 194 ? 11.291 10.826 -11.132 1.00 44.28 194 GLY A CA 1
ATOM 1460 C C . GLY A 1 194 ? 11.358 10.692 -12.643 1.00 44.28 194 GLY A C 1
ATOM 1461 O O . GLY A 1 194 ? 12.288 10.069 -13.136 1.00 44.28 194 GLY A O 1
ATOM 1462 N N . CYS A 1 195 ? 10.420 11.280 -13.382 1.00 40.66 195 CYS A N 1
ATOM 1463 C CA . CYS A 1 195 ? 10.546 11.370 -14.837 1.00 40.66 195 CYS A CA 1
ATOM 1464 C C . CYS A 1 195 ? 11.059 12.748 -15.294 1.00 40.66 195 CYS A C 1
ATOM 1466 O O . CYS A 1 195 ? 10.531 13.750 -14.818 1.00 40.66 195 CYS A O 1
ATOM 1468 N N . THR A 1 196 ? 12.037 12.818 -16.203 1.00 42.03 196 THR A N 1
ATOM 1469 C CA . THR A 1 196 ? 12.530 14.060 -16.844 1.00 42.03 196 THR A CA 1
ATOM 1470 C C . THR A 1 196 ? 11.981 14.210 -18.266 1.00 42.03 196 THR A C 1
ATOM 1472 O O . THR A 1 196 ? 11.676 13.204 -18.907 1.00 42.03 196 THR A O 1
ATOM 1475 N N . VAL A 1 197 ? 11.801 15.454 -18.731 1.00 43.22 197 VAL A N 1
ATOM 1476 C CA . VAL A 1 197 ? 11.352 15.811 -20.096 1.00 43.22 197 VAL A CA 1
ATOM 1477 C C . VAL A 1 197 ? 12.525 16.385 -20.872 1.00 43.22 197 VAL A C 1
ATOM 1479 O O . VAL A 1 197 ? 13.263 17.176 -20.241 1.00 43.22 197 VAL A O 1
#

Secondary structure (DSSP, 8-state):
---EETTEEHHHHHHHTT--S-EEEEEEETTEEEEEESS--GGGS-TT-------PPPPTTS-SS-----S-EEEEEEESS-SSPEEEEEE--SS-SSS-EE-TTTHHHHHHHHS-HHHHHHHEEEETTEEEEEGGGGGS-PPPEEEEETTEEEEE-HHHHEEE-----TT-------------SSS-EE--EEEE-

Foldseek 3Di:
DADDDPNHHPLVVCVVVVAHSDWDWAAPDDPDTDIDTRDDDPVRDDVPPDADFDDDFDDCVPDDDDSDPPFPKGWWFKDFPDPDGDIDIDTDDPPFPFLDKDFQVCVVVVQCSQDDVVQCVPFWDDDPLAIEGAPCVLVDPTTWIWIGGNNDTDTHHCVSQEDEWEDDDPPPDDTHGDDRDDDDDDRIGGRYYYHYD

pLDDT: mean 71.85, std 19.13, range [23.23, 93.88]

InterPro domains:
  IPR021109 Aspartic peptidase domain superfamily [G3DSA:2.40.70.10] (4-193)

Sequence (197 aa):
GLATVDGKQLYQKVQETGAKPIFTLAPTGLREATLHMGEVPKGSYEPGSLVWVDAPPRDPHEGAGSFERSFWAVPGGVAITKPKPAPVQFLVDTGSDQALLVPPKYFPSIVSSLHPSDIYSRLCRARGWLVVCDCSVTNADLKPLRICLGGRAFALTATDLFAKVREHDNSGKEVRQGQARVVGGLQEVGLVVGCTV